Protein AF-A0A4R9K0F8-F1 (afdb_monomer_lite)

Sequence (194 aa):
MKKSTTTSPHRIYSMSFASVYPLYIAKVERKGGRKADVDTIIKWLTGYTEKSLESQIKKEVSFETFFEKAPKLNPNRKLITGVICGIRVEEIQESLMQEIRYLDKVIDELANGKKMEAILRKASPETVNILKAGFAIPRLGAPAERALAQAGILNMKQVSRYTEKTIASLHGVGPKAIKILQTELKKLDLKFKV

InterPro domains:
  IPR014580 Uncharacterised conserved protein UCP033199 [PF09966] (11-121)
  IPR023204 SP1917 domain superfamily [G3DSA:1.10.8.290] (5-126)

Organism: NCBI:txid2484945

Structure (mmCIF, N/CA/C/O backbone):
data_AF-A0A4R9K0F8-F1
#
_entry.id   AF-A0A4R9K0F8-F1
#
loop_
_atom_site.group_PDB
_atom_site.id
_atom_site.type_symbol
_atom_site.label_atom_id
_atom_site.label_alt_id
_atom_site.label_comp_id
_atom_site.label_asym_id
_atom_site.label_entity_id
_atom_site.label_seq_id
_atom_site.pdbx_PDB_ins_code
_atom_site.Cartn_x
_atom_site.Cartn_y
_atom_site.Cartn_z
_atom_site.occupancy
_atom_site.B_iso_or_equiv
_atom_site.auth_seq_id
_atom_site.auth_comp_id
_atom_site.auth_asym_id
_atom_site.auth_atom_id
_atom_site.pdbx_PDB_model_num
ATOM 1 N N . MET A 1 1 ? -21.038 11.283 -33.010 1.00 35.53 1 MET A N 1
ATOM 2 C CA . MET A 1 1 ? -19.654 10.759 -32.968 1.00 35.53 1 MET A CA 1
ATOM 3 C C . MET A 1 1 ? -18.865 11.452 -31.866 1.00 35.53 1 MET A C 1
ATOM 5 O O . MET A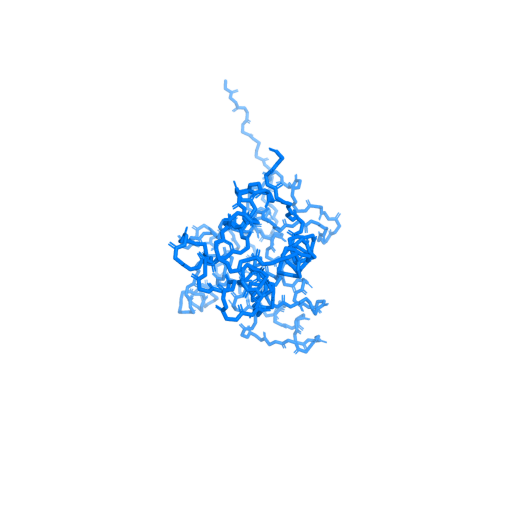 1 1 ? -18.762 12.673 -31.893 1.00 35.53 1 MET A O 1
ATOM 9 N N . LYS A 1 2 ? -18.345 10.705 -30.883 1.00 36.56 2 LYS A N 1
ATOM 10 C CA . LYS A 1 2 ? -17.431 11.242 -29.863 1.00 36.56 2 LYS A CA 1
ATOM 11 C C . LYS A 1 2 ? -16.051 11.412 -30.504 1.00 36.56 2 LYS A C 1
ATOM 13 O O . LYS A 1 2 ? -15.539 10.463 -31.088 1.00 36.56 2 LYS A O 1
ATOM 18 N N . LYS A 1 3 ? -15.503 12.628 -30.451 1.00 35.31 3 LYS A N 1
ATOM 19 C CA . LYS A 1 3 ? -14.185 12.965 -31.002 1.00 35.31 3 LYS A CA 1
ATOM 20 C C . LYS A 1 3 ? -13.108 12.230 -30.198 1.00 35.31 3 LYS A C 1
ATOM 22 O O . LYS A 1 3 ? -12.996 12.426 -28.993 1.00 35.31 3 LYS A O 1
ATOM 27 N N . SER A 1 4 ? -12.359 11.377 -30.881 1.00 34.88 4 SER A N 1
ATOM 28 C CA . SER A 1 4 ? -11.131 10.739 -30.418 1.00 34.88 4 SER A CA 1
ATOM 29 C C . SER A 1 4 ? -10.062 11.804 -30.167 1.00 34.88 4 SER A C 1
ATOM 31 O O . SER A 1 4 ? -9.613 12.462 -31.104 1.00 34.88 4 SER A O 1
ATOM 33 N N . THR A 1 5 ? -9.661 11.995 -28.913 1.00 38.06 5 THR A N 1
ATOM 34 C CA . THR A 1 5 ? -8.494 12.807 -28.555 1.00 38.06 5 THR A CA 1
ATOM 35 C C . THR A 1 5 ? -7.230 11.999 -28.831 1.00 38.06 5 THR A C 1
ATOM 37 O O . THR A 1 5 ? -6.776 11.228 -27.990 1.00 38.06 5 THR A O 1
ATOM 40 N N . THR A 1 6 ? -6.675 12.144 -30.029 1.00 42.56 6 THR A N 1
ATOM 41 C CA . THR A 1 6 ? -5.302 11.741 -30.340 1.00 42.56 6 THR A CA 1
ATOM 42 C C . THR A 1 6 ? -4.345 12.731 -29.678 1.00 42.56 6 THR A C 1
ATOM 44 O O . THR A 1 6 ? -4.013 13.762 -30.260 1.00 42.56 6 THR A O 1
ATOM 47 N N . THR A 1 7 ? -3.938 12.447 -28.442 1.00 44.38 7 THR A N 1
ATOM 48 C CA . THR A 1 7 ? -2.786 13.102 -27.812 1.00 44.38 7 THR A CA 1
ATOM 49 C C . THR A 1 7 ? -1.536 12.455 -28.396 1.00 44.38 7 THR A C 1
ATOM 51 O O . THR A 1 7 ? -1.389 11.237 -28.329 1.00 44.38 7 THR A O 1
ATOM 54 N N . SER A 1 8 ? -0.668 13.244 -29.030 1.00 44.62 8 SER A N 1
ATOM 55 C CA . SER A 1 8 ? 0.613 12.781 -29.573 1.00 44.62 8 SER A CA 1
ATOM 56 C C . SER A 1 8 ? 1.337 11.891 -28.554 1.00 44.62 8 SER A C 1
ATOM 58 O O . SER A 1 8 ? 1.424 12.291 -27.391 1.00 44.62 8 SER A O 1
ATOM 60 N N . PRO A 1 9 ? 1.860 10.713 -28.944 1.00 54.75 9 PRO A N 1
ATOM 61 C CA . PRO A 1 9 ? 2.443 9.779 -27.992 1.00 54.75 9 PRO A CA 1
ATOM 62 C C . PRO A 1 9 ? 3.605 10.462 -27.273 1.00 54.75 9 PRO A C 1
ATOM 64 O O . PRO A 1 9 ? 4.613 10.829 -27.885 1.00 54.75 9 PRO A O 1
ATOM 67 N N . HIS A 1 10 ? 3.460 10.680 -25.964 1.00 68.56 10 HIS A N 1
ATOM 68 C CA . HIS A 1 10 ? 4.566 11.168 -25.156 1.00 68.56 10 HIS A CA 1
ATOM 69 C C . HIS A 1 10 ? 5.719 10.168 -25.302 1.00 68.56 10 HIS A C 1
ATOM 71 O O . HIS A 1 10 ? 5.527 8.970 -25.110 1.00 68.56 10 HIS A O 1
ATOM 77 N N . ARG A 1 11 ? 6.932 10.654 -25.614 1.00 80.75 11 ARG A N 1
ATOM 78 C CA . ARG A 1 11 ? 8.136 9.819 -25.859 1.00 80.75 11 ARG A CA 1
ATOM 79 C C . ARG A 1 11 ? 8.393 8.768 -24.771 1.00 80.75 11 ARG A C 1
ATOM 81 O O . ARG A 1 11 ? 9.050 7.764 -25.028 1.00 80.75 11 ARG A O 1
ATOM 88 N N . ILE A 1 12 ? 7.879 9.009 -23.565 1.00 79.81 12 ILE A N 1
ATOM 89 C CA . ILE A 1 12 ? 7.971 8.101 -22.425 1.00 79.81 12 ILE A CA 1
ATOM 90 C C . ILE A 1 12 ? 7.235 6.769 -22.648 1.00 79.81 12 ILE A C 1
ATOM 92 O O . ILE A 1 12 ? 7.689 5.758 -22.130 1.00 79.81 12 ILE A O 1
ATOM 96 N N . TYR A 1 13 ? 6.165 6.723 -23.453 1.00 87.50 13 TYR A N 1
ATOM 97 C CA . TYR A 1 13 ? 5.399 5.490 -23.705 1.00 87.50 13 TYR A CA 1
ATOM 98 C C . TYR A 1 13 ? 6.188 4.490 -24.544 1.00 87.50 13 TYR A C 1
ATOM 100 O O . TYR A 1 13 ? 6.208 3.300 -24.235 1.00 87.50 13 TYR A O 1
ATOM 108 N N . SER A 1 14 ? 6.894 4.995 -25.558 1.00 87.81 14 SER A N 1
ATOM 109 C CA . SER A 1 14 ? 7.760 4.214 -26.444 1.00 87.81 14 SER A CA 1
ATOM 110 C C . SER A 1 14 ? 9.136 3.916 -25.846 1.00 87.81 14 SER A C 1
ATOM 112 O O . SER A 1 14 ? 9.889 3.128 -26.411 1.00 87.81 14 SER A O 1
ATOM 114 N N . MET A 1 15 ? 9.501 4.559 -24.732 1.00 90.56 15 MET A N 1
ATOM 115 C CA . MET A 1 15 ? 10.791 4.327 -24.090 1.00 90.56 15 MET A CA 1
ATOM 116 C C . MET A 1 15 ? 10.837 2.917 -23.504 1.00 90.56 15 MET A C 1
ATOM 118 O O . MET A 1 15 ? 9.859 2.450 -22.917 1.00 90.56 15 MET A O 1
ATOM 122 N N . SER A 1 16 ? 11.978 2.245 -23.654 1.00 92.50 16 SER A N 1
ATOM 123 C CA . SER A 1 16 ? 12.177 0.923 -23.066 1.00 92.50 16 SER A CA 1
ATOM 124 C C . SER A 1 16 ? 12.123 1.000 -21.540 1.00 92.50 16 SER A C 1
ATOM 126 O O . SER A 1 16 ? 12.829 1.797 -20.922 1.00 92.50 16 SER A O 1
ATOM 128 N N . PHE A 1 17 ? 11.330 0.131 -20.918 1.00 93.38 17 PHE A N 1
ATOM 129 C CA . PHE A 1 17 ? 11.324 -0.027 -19.466 1.00 93.38 17 PHE A CA 1
ATOM 130 C C . PHE A 1 17 ? 12.710 -0.447 -18.952 1.00 93.38 17 PHE A C 1
ATOM 132 O O . PHE A 1 17 ? 13.158 0.018 -17.904 1.00 93.38 17 PHE A O 1
ATOM 139 N N . ALA A 1 18 ? 13.420 -1.279 -19.719 1.00 93.56 18 ALA A N 1
ATOM 140 C CA . ALA A 1 18 ? 14.732 -1.799 -19.353 1.00 93.56 18 ALA A CA 1
ATOM 141 C C . ALA A 1 18 ? 15.812 -0.711 -19.257 1.00 93.56 18 ALA A C 1
ATOM 143 O O . ALA A 1 18 ? 16.742 -0.861 -18.470 1.00 93.56 18 ALA A O 1
ATOM 144 N N . SER A 1 19 ? 15.680 0.399 -19.992 1.00 92.38 19 SER A N 1
ATOM 145 C CA . SER A 1 19 ? 16.629 1.517 -19.895 1.00 92.38 19 SER A CA 1
ATOM 146 C C . SER A 1 19 ? 16.370 2.411 -18.679 1.00 92.38 19 SER A C 1
ATOM 148 O O . SER A 1 19 ? 17.299 3.024 -18.155 1.00 92.38 19 SER A O 1
ATOM 150 N N . VAL A 1 20 ? 15.128 2.457 -18.185 1.00 93.19 20 VAL A N 1
ATOM 151 C CA . VAL A 1 20 ? 14.743 3.263 -17.014 1.00 93.19 20 VAL A CA 1
ATOM 152 C C . VAL A 1 20 ? 14.872 2.478 -15.708 1.00 93.19 20 VAL A C 1
ATOM 154 O O . VAL A 1 20 ? 15.210 3.049 -14.673 1.00 93.19 20 VAL A O 1
ATOM 157 N N . TYR A 1 21 ? 14.674 1.162 -15.739 1.00 95.25 21 TYR A N 1
ATOM 158 C CA . TYR A 1 21 ? 14.743 0.300 -14.560 1.00 95.25 21 TYR A CA 1
ATOM 159 C C . TYR A 1 21 ? 16.058 0.429 -13.748 1.00 95.25 21 TYR A C 1
ATOM 161 O O . TYR A 1 21 ? 15.974 0.628 -12.531 1.00 95.25 21 TYR A O 1
ATOM 169 N N . PRO A 1 22 ? 17.262 0.450 -14.361 1.00 96.19 22 PRO A N 1
ATOM 170 C CA . PRO A 1 22 ? 18.511 0.714 -13.641 1.00 96.19 22 PRO A CA 1
ATOM 171 C C . PRO A 1 22 ? 18.544 2.084 -12.950 1.00 96.19 22 PRO A C 1
ATOM 173 O O . PRO A 1 22 ? 19.158 2.230 -11.895 1.00 96.19 22 PRO A O 1
ATOM 176 N N . LEU A 1 23 ? 17.858 3.090 -13.504 1.00 95.38 23 LEU A N 1
ATOM 177 C CA . LEU A 1 23 ? 17.790 4.432 -12.919 1.00 95.38 23 LEU A CA 1
ATOM 178 C C . LEU A 1 23 ? 16.935 4.448 -11.648 1.00 95.38 23 LEU A C 1
ATOM 180 O O . LEU A 1 23 ? 17.268 5.162 -10.700 1.00 95.38 23 LEU A O 1
ATOM 184 N N . TYR A 1 24 ? 15.870 3.642 -11.593 1.00 95.88 24 TYR A N 1
ATOM 185 C CA . TYR A 1 24 ? 15.087 3.461 -10.369 1.00 95.88 24 TYR A CA 1
ATOM 186 C C . TYR A 1 24 ? 15.906 2.793 -9.267 1.00 95.88 24 TYR A C 1
ATOM 188 O O . TYR A 1 24 ? 15.895 3.272 -8.132 1.00 95.88 24 TYR A O 1
ATOM 196 N N . ILE A 1 25 ? 16.658 1.742 -9.610 1.00 96.62 25 ILE A N 1
ATOM 197 C CA . ILE A 1 25 ? 17.562 1.065 -8.674 1.00 96.62 25 ILE A CA 1
ATOM 198 C C . ILE A 1 25 ? 18.593 2.057 -8.137 1.00 96.62 25 ILE A C 1
ATOM 200 O O . ILE A 1 25 ? 18.651 2.279 -6.931 1.00 96.62 25 ILE A O 1
ATOM 204 N N . ALA A 1 26 ? 19.318 2.745 -9.022 1.00 96.69 26 ALA A N 1
ATOM 205 C CA . ALA A 1 26 ? 20.343 3.704 -8.624 1.00 96.69 26 ALA A CA 1
ATOM 206 C C . ALA A 1 26 ? 19.780 4.842 -7.752 1.00 96.69 26 ALA A C 1
ATOM 208 O O . ALA A 1 26 ? 20.434 5.290 -6.809 1.00 96.69 26 ALA A O 1
ATOM 209 N N . LYS A 1 27 ? 18.559 5.323 -8.033 1.00 93.50 27 LYS A N 1
ATOM 210 C CA . LYS A 1 27 ? 17.892 6.352 -7.217 1.00 93.50 27 LYS A CA 1
ATOM 211 C C . LYS A 1 27 ? 17.656 5.874 -5.781 1.00 93.50 27 LYS A C 1
ATOM 213 O O . LYS A 1 27 ? 17.867 6.648 -4.848 1.00 93.50 27 LYS A O 1
ATOM 218 N N . VAL A 1 28 ? 17.224 4.628 -5.616 1.00 94.75 28 VAL A N 1
ATOM 219 C CA . VAL A 1 28 ? 16.923 4.017 -4.315 1.00 94.75 28 VAL A CA 1
ATOM 220 C C . VAL A 1 28 ? 18.202 3.621 -3.570 1.00 94.75 28 VAL A C 1
ATOM 222 O O . VAL A 1 28 ? 18.313 3.877 -2.372 1.00 94.75 28 VAL A O 1
ATOM 225 N N . GLU A 1 29 ? 19.201 3.082 -4.266 1.00 94.81 29 GLU A N 1
ATOM 226 C CA . GLU A 1 29 ? 20.494 2.693 -3.683 1.00 94.81 29 GLU A CA 1
ATOM 227 C C . GLU A 1 29 ? 21.269 3.892 -3.131 1.00 94.81 29 GLU A C 1
ATOM 229 O O . GLU A 1 29 ? 21.820 3.819 -2.034 1.00 94.81 29 GLU A O 1
ATOM 234 N N . ARG A 1 30 ? 21.212 5.054 -3.800 1.00 93.31 30 ARG A N 1
ATOM 235 C CA . ARG A 1 30 ? 21.768 6.322 -3.276 1.00 93.31 30 ARG A CA 1
ATOM 236 C C . ARG A 1 30 ? 21.181 6.746 -1.927 1.00 93.31 30 ARG A C 1
ATOM 238 O O . ARG A 1 30 ? 21.716 7.643 -1.280 1.00 93.31 30 ARG A O 1
ATOM 245 N N . LYS A 1 31 ? 20.053 6.160 -1.533 1.00 91.44 31 LYS A N 1
ATOM 246 C CA . LYS A 1 31 ? 19.327 6.443 -0.293 1.00 91.44 31 LYS A CA 1
ATOM 247 C C . LYS A 1 31 ? 19.306 5.235 0.651 1.00 91.44 31 LYS A C 1
ATOM 249 O O . LYS A 1 31 ? 18.553 5.235 1.617 1.00 91.44 31 LYS A O 1
ATOM 254 N N . GLY A 1 32 ? 20.148 4.230 0.391 1.00 88.81 32 GLY A N 1
ATOM 255 C CA . GLY A 1 32 ? 20.316 3.047 1.238 1.00 88.81 32 GLY A CA 1
ATOM 256 C C . GLY A 1 32 ? 19.289 1.933 1.015 1.00 88.81 32 GLY A C 1
ATOM 257 O O . GLY A 1 32 ? 19.264 0.978 1.787 1.00 88.81 32 GLY A O 1
ATOM 258 N N . GLY A 1 33 ? 18.437 2.032 -0.010 1.00 93.12 33 GLY A N 1
ATOM 259 C CA . GLY A 1 33 ? 17.547 0.935 -0.398 1.00 93.12 33 GLY A CA 1
ATOM 260 C C . GLY A 1 33 ? 18.233 -0.082 -1.317 1.00 93.12 33 GLY A C 1
ATOM 261 O O . GLY A 1 33 ? 19.406 0.062 -1.656 1.00 93.12 33 GLY A O 1
ATOM 262 N N . ARG A 1 34 ? 17.503 -1.124 -1.732 1.00 95.69 34 ARG A N 1
ATOM 263 C CA . ARG A 1 34 ? 18.043 -2.219 -2.559 1.00 95.69 34 ARG A CA 1
ATOM 264 C C . ARG A 1 34 ? 17.201 -2.453 -3.808 1.00 95.69 34 ARG A C 1
ATOM 266 O O . ARG A 1 34 ? 15.993 -2.214 -3.809 1.00 95.69 34 ARG A O 1
ATOM 273 N N . LYS A 1 35 ? 17.807 -3.067 -4.831 1.00 95.69 35 LYS A N 1
ATOM 274 C CA . LYS A 1 35 ? 17.096 -3.594 -6.013 1.00 95.69 35 LYS A CA 1
ATOM 275 C C . LYS A 1 35 ? 15.854 -4.420 -5.643 1.00 95.69 35 LYS A C 1
ATOM 277 O O . LYS A 1 35 ? 14.789 -4.207 -6.208 1.00 95.69 35 LYS A O 1
ATOM 282 N N . ALA A 1 36 ? 15.964 -5.312 -4.657 1.00 96.12 36 ALA A N 1
ATOM 283 C CA . ALA A 1 36 ? 14.849 -6.166 -4.235 1.00 96.12 36 ALA A CA 1
ATOM 284 C C . ALA A 1 36 ? 13.622 -5.371 -3.739 1.00 96.12 36 ALA A C 1
ATOM 286 O O . ALA A 1 36 ? 12.482 -5.817 -3.896 1.00 96.12 36 ALA A O 1
ATOM 287 N N . ASP A 1 37 ? 13.841 -4.185 -3.163 1.00 95.81 37 ASP A N 1
ATOM 288 C CA . ASP A 1 37 ? 12.765 -3.309 -2.699 1.00 95.81 37 ASP A CA 1
ATOM 289 C C . ASP A 1 37 ? 12.049 -2.659 -3.903 1.00 95.81 37 ASP A C 1
ATOM 291 O O . ASP A 1 37 ? 10.818 -2.620 -3.948 1.00 95.81 37 ASP A O 1
ATOM 295 N N . VAL A 1 38 ? 12.806 -2.254 -4.932 1.00 96.81 38 VAL A N 1
ATOM 296 C CA . VAL A 1 38 ? 12.280 -1.761 -6.221 1.00 96.81 38 VAL A CA 1
ATOM 297 C C . VAL A 1 38 ? 11.462 -2.843 -6.932 1.00 96.81 38 VAL A C 1
ATOM 299 O O . VAL A 1 38 ? 10.324 -2.595 -7.335 1.00 96.81 38 VAL A O 1
ATOM 302 N N . ASP A 1 39 ? 11.988 -4.066 -7.012 1.00 97.25 39 ASP A N 1
ATOM 303 C CA . ASP A 1 39 ? 11.294 -5.205 -7.625 1.00 97.25 39 ASP A CA 1
ATOM 304 C C . ASP A 1 39 ? 9.989 -5.523 -6.903 1.00 97.25 39 ASP A C 1
ATOM 306 O O . ASP A 1 39 ? 8.963 -5.788 -7.530 1.00 97.25 39 ASP A O 1
ATOM 310 N N . THR A 1 40 ? 9.999 -5.464 -5.572 1.00 97.12 40 THR A N 1
ATOM 311 C CA . THR A 1 40 ? 8.802 -5.680 -4.752 1.00 97.12 40 THR A CA 1
ATOM 312 C C . THR A 1 40 ? 7.706 -4.675 -5.092 1.00 97.12 40 THR A C 1
ATOM 314 O O . THR A 1 40 ? 6.551 -5.070 -5.264 1.00 97.12 40 THR A O 1
ATOM 317 N N . ILE A 1 41 ? 8.058 -3.398 -5.247 1.00 96.88 41 ILE A N 1
ATOM 318 C CA . ILE A 1 41 ? 7.117 -2.338 -5.621 1.00 96.88 41 ILE A CA 1
ATOM 319 C C . ILE A 1 41 ? 6.564 -2.563 -7.030 1.00 96.88 41 ILE A C 1
ATOM 321 O O . ILE A 1 41 ? 5.349 -2.510 -7.223 1.00 96.88 41 ILE A O 1
ATOM 325 N N . ILE A 1 42 ? 7.428 -2.851 -8.007 1.00 97.19 42 ILE A N 1
ATOM 326 C CA . ILE A 1 42 ? 7.008 -3.069 -9.398 1.00 97.19 42 ILE A CA 1
ATOM 327 C C . ILE A 1 42 ? 6.058 -4.265 -9.488 1.00 97.19 42 ILE A C 1
ATOM 329 O O . ILE A 1 42 ? 4.985 -4.158 -10.087 1.00 97.19 42 ILE A O 1
ATOM 333 N N . LYS A 1 43 ? 6.407 -5.389 -8.852 1.00 97.38 43 LYS A N 1
ATOM 334 C CA . LYS A 1 43 ? 5.553 -6.584 -8.793 1.00 97.38 43 LYS A CA 1
ATOM 335 C C . LYS A 1 43 ? 4.233 -6.297 -8.083 1.00 97.38 43 LYS A C 1
ATOM 337 O O . LYS A 1 43 ? 3.184 -6.720 -8.559 1.00 97.38 43 LYS A O 1
ATOM 342 N N . TRP A 1 44 ? 4.256 -5.544 -6.982 1.00 97.06 44 TRP A N 1
ATOM 343 C CA . TRP A 1 44 ? 3.034 -5.135 -6.288 1.00 97.06 44 TRP A CA 1
ATOM 344 C C . TRP A 1 44 ? 2.138 -4.257 -7.156 1.00 97.06 44 TRP A C 1
ATOM 346 O O . TRP A 1 44 ? 0.927 -4.420 -7.078 1.00 97.06 44 TRP A O 1
ATOM 356 N N . LEU A 1 45 ? 2.698 -3.351 -7.961 1.00 97.19 45 LEU A N 1
ATOM 357 C CA . LEU A 1 45 ? 1.928 -2.442 -8.812 1.00 97.19 45 LEU A CA 1
ATOM 358 C C . LEU A 1 45 ? 1.288 -3.178 -9.997 1.00 97.19 45 LEU A C 1
ATOM 360 O O . LEU A 1 45 ? 0.118 -2.954 -10.310 1.00 97.19 45 LEU A O 1
ATOM 364 N N . THR A 1 46 ? 2.058 -4.059 -10.636 1.00 97.06 46 THR A N 1
ATOM 365 C CA . THR A 1 46 ? 1.737 -4.656 -11.946 1.00 97.06 46 THR A CA 1
ATOM 366 C C . THR A 1 46 ? 1.177 -6.077 -11.882 1.00 97.06 46 THR A C 1
ATOM 368 O O . THR A 1 46 ? 0.543 -6.544 -12.828 1.00 97.06 46 THR A O 1
ATOM 371 N N . GLY A 1 47 ? 1.432 -6.792 -10.786 1.00 96.06 47 GLY A N 1
ATOM 372 C CA . GLY A 1 47 ? 1.132 -8.216 -10.664 1.00 96.06 47 GLY A CA 1
ATOM 373 C C . GLY A 1 47 ? 2.136 -9.129 -11.374 1.00 96.06 47 GLY A C 1
ATOM 374 O O . GLY A 1 47 ? 1.894 -10.332 -11.459 1.00 96.06 47 GLY A O 1
ATOM 375 N N . TYR A 1 48 ? 3.257 -8.603 -11.883 1.00 97.44 48 TYR A N 1
ATOM 376 C CA . TYR A 1 48 ? 4.320 -9.453 -12.412 1.00 97.44 48 TYR A CA 1
ATOM 377 C C . TYR A 1 48 ? 4.909 -10.363 -11.322 1.00 97.44 48 TYR A C 1
ATOM 379 O O . TYR A 1 48 ? 5.079 -9.985 -10.164 1.00 97.44 48 TYR A O 1
ATOM 387 N N . THR A 1 49 ? 5.267 -11.578 -11.724 1.00 96.69 49 THR A N 1
ATOM 388 C CA . THR A 1 49 ? 6.187 -12.449 -10.980 1.00 96.69 49 THR A CA 1
ATOM 389 C C . THR A 1 49 ? 7.635 -12.051 -11.268 1.00 96.69 49 THR A C 1
ATOM 391 O O . THR A 1 49 ? 7.893 -11.362 -12.256 1.00 96.69 49 THR A O 1
ATOM 394 N N . GLU A 1 50 ? 8.582 -12.541 -10.464 1.00 94.50 50 GLU A N 1
ATOM 395 C CA . GLU A 1 50 ? 10.023 -12.332 -10.692 1.00 94.50 50 GLU A CA 1
ATOM 396 C C . GLU A 1 50 ? 10.424 -12.691 -12.131 1.00 94.50 50 GLU A C 1
ATOM 398 O O . GLU A 1 50 ? 10.875 -11.840 -12.891 1.00 94.50 50 GLU A O 1
ATOM 403 N N . LYS A 1 51 ? 10.109 -13.923 -12.553 1.00 95.75 51 LYS A N 1
ATOM 404 C CA . LYS A 1 51 ? 10.457 -14.445 -13.882 1.00 95.75 51 LYS A CA 1
ATOM 405 C C . LYS A 1 51 ? 9.855 -13.615 -15.013 1.00 95.75 51 LYS A C 1
ATOM 407 O O . LYS A 1 51 ? 10.497 -13.381 -16.034 1.00 95.75 51 LYS A O 1
ATOM 412 N N . SER A 1 52 ? 8.602 -13.182 -14.859 1.00 95.75 52 SER A N 1
ATOM 413 C CA . SER A 1 52 ? 7.955 -12.360 -15.884 1.00 95.75 52 SER A CA 1
ATOM 414 C C . SER A 1 52 ? 8.529 -10.948 -15.935 1.00 95.75 52 SER A C 1
ATOM 416 O O . SER A 1 52 ? 8.703 -10.436 -17.034 1.00 95.75 52 SER A O 1
ATOM 418 N N . LEU A 1 53 ? 8.861 -10.343 -14.787 1.00 95.69 53 LEU A N 1
ATOM 419 C CA . LEU A 1 53 ? 9.485 -9.020 -14.733 1.00 95.69 53 LEU A CA 1
ATOM 420 C C . LEU A 1 53 ? 10.867 -9.052 -15.396 1.00 95.69 53 LEU A C 1
ATOM 422 O O . LEU A 1 53 ? 11.128 -8.261 -16.300 1.00 95.69 53 LEU A O 1
ATOM 426 N N . GLU A 1 54 ? 11.704 -10.025 -15.033 1.00 94.88 54 GLU A N 1
ATOM 427 C CA . GLU A 1 54 ? 13.002 -10.260 -15.674 1.00 94.88 54 GLU A CA 1
ATOM 428 C C . GLU A 1 54 ? 12.855 -10.488 -17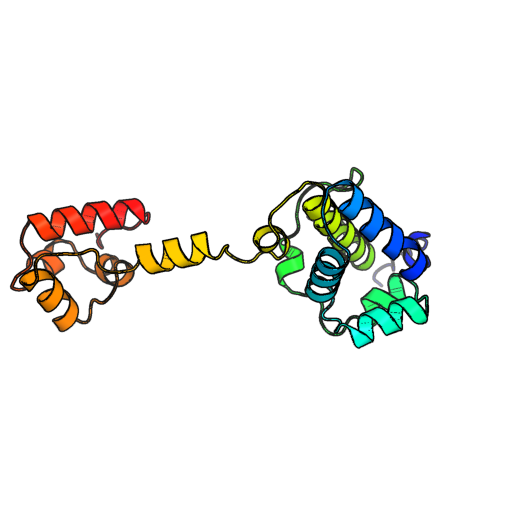.182 1.00 94.88 54 GLU A C 1
ATOM 430 O O . GLU A 1 54 ? 13.614 -9.932 -17.975 1.00 94.88 54 GLU A O 1
ATOM 435 N N . SER A 1 55 ? 11.841 -11.253 -17.606 1.00 95.62 55 SER A N 1
ATOM 436 C CA . SER A 1 55 ? 11.572 -11.445 -19.030 1.00 95.62 55 SER A CA 1
ATOM 437 C C . SER A 1 55 ? 11.187 -10.148 -19.740 1.00 95.62 55 SER A C 1
ATOM 439 O O . SER A 1 55 ? 11.560 -10.013 -20.904 1.00 95.62 55 SER A O 1
ATOM 441 N N . GLN A 1 56 ? 10.429 -9.238 -19.116 1.00 95.00 56 GLN A N 1
ATOM 442 C CA . GLN A 1 56 ? 10.098 -7.948 -19.735 1.00 95.00 56 GLN A CA 1
ATOM 443 C C . GLN A 1 56 ? 11.341 -7.062 -19.858 1.00 95.00 56 GLN A C 1
ATOM 445 O O . GLN A 1 56 ? 11.541 -6.446 -20.902 1.00 95.00 56 GLN A O 1
ATOM 450 N N . ILE A 1 57 ? 12.204 -7.058 -18.835 1.00 94.44 57 ILE A N 1
ATOM 451 C CA . ILE A 1 57 ? 13.476 -6.323 -18.848 1.00 94.44 57 ILE A CA 1
ATOM 452 C C . ILE A 1 57 ? 14.387 -6.865 -19.958 1.00 94.44 57 ILE A C 1
ATOM 454 O O . ILE A 1 57 ? 14.872 -6.095 -20.777 1.00 94.44 57 ILE A O 1
ATOM 458 N N . LYS A 1 58 ? 14.556 -8.190 -20.058 1.00 95.00 58 LYS A N 1
ATOM 459 C CA . LYS A 1 58 ? 15.395 -8.821 -21.093 1.00 95.00 58 LYS A CA 1
ATOM 460 C C . LYS A 1 58 ? 14.874 -8.599 -22.517 1.00 95.00 58 LYS A C 1
ATOM 462 O O . LYS A 1 58 ? 15.659 -8.573 -23.456 1.00 95.00 58 LYS A O 1
ATOM 467 N N . LYS A 1 59 ? 13.554 -8.486 -22.688 1.00 94.81 59 LYS A N 1
ATOM 468 C CA . LYS A 1 59 ? 12.913 -8.187 -23.980 1.00 94.81 59 LYS A CA 1
ATOM 469 C C . LYS A 1 59 ? 12.936 -6.697 -24.330 1.00 94.81 59 LYS A C 1
ATOM 471 O O . LYS A 1 59 ? 12.453 -6.346 -25.400 1.00 94.81 59 LYS A O 1
ATOM 476 N N . GLU A 1 60 ? 13.430 -5.848 -23.427 1.00 94.38 60 GLU A N 1
ATOM 477 C CA . GLU A 1 60 ? 13.521 -4.395 -23.592 1.00 94.38 60 GLU A CA 1
ATOM 478 C C . GLU A 1 60 ? 12.201 -3.730 -24.007 1.00 94.38 60 GLU A C 1
ATOM 480 O O . GLU A 1 60 ? 12.191 -2.735 -24.733 1.00 94.38 60 GLU A O 1
ATOM 485 N N . VAL A 1 61 ? 11.072 -4.259 -23.523 1.00 94.38 61 VAL A N 1
ATOM 486 C CA . VAL A 1 61 ? 9.742 -3.779 -23.923 1.00 94.38 61 VAL A CA 1
ATOM 487 C C . VAL A 1 61 ? 9.531 -2.307 -23.560 1.00 94.38 61 VAL A C 1
ATOM 489 O O . VAL A 1 61 ? 10.090 -1.807 -22.580 1.00 94.38 61 VAL A O 1
ATOM 492 N N . SER A 1 62 ? 8.694 -1.614 -24.332 1.00 95.88 62 SER A N 1
ATOM 493 C CA . SER A 1 62 ? 8.301 -0.235 -24.035 1.00 95.88 62 SER A CA 1
ATOM 494 C C . SER A 1 62 ? 7.443 -0.149 -22.767 1.00 95.88 62 SER A C 1
ATOM 496 O O . SER A 1 62 ? 6.864 -1.149 -22.337 1.00 95.88 62 SER A O 1
ATOM 498 N N . PHE A 1 63 ? 7.319 1.039 -22.169 1.00 93.81 63 PHE A N 1
ATOM 499 C CA . PHE A 1 63 ? 6.402 1.256 -21.041 1.00 93.81 63 PHE A CA 1
ATOM 500 C C . PHE A 1 63 ? 4.950 0.918 -21.380 1.00 93.81 63 PHE A C 1
ATOM 502 O O . PHE A 1 63 ? 4.248 0.343 -20.551 1.00 93.81 63 PHE A O 1
ATOM 509 N N . GLU A 1 64 ? 4.513 1.246 -22.594 1.00 93.69 64 GLU A N 1
ATOM 510 C CA . GLU A 1 64 ? 3.186 0.884 -23.089 1.00 93.69 64 GLU A CA 1
ATOM 511 C C . GLU A 1 64 ? 2.976 -0.633 -23.037 1.00 93.69 64 GLU A C 1
ATOM 513 O O . GLU A 1 64 ? 2.094 -1.110 -22.324 1.00 93.69 64 GLU A O 1
ATOM 518 N N . THR A 1 65 ? 3.859 -1.406 -23.678 1.00 94.44 65 THR A N 1
ATOM 519 C CA . THR A 1 65 ? 3.781 -2.873 -23.673 1.00 94.44 65 THR A CA 1
ATOM 520 C C . THR A 1 65 ? 3.973 -3.458 -22.272 1.00 94.44 65 THR A C 1
ATOM 522 O O . THR A 1 65 ? 3.361 -4.471 -21.933 1.00 94.44 65 THR A O 1
ATOM 525 N N . PHE A 1 66 ? 4.811 -2.841 -21.437 1.00 96.81 66 PHE A N 1
ATOM 526 C CA . PHE A 1 66 ? 5.052 -3.275 -20.064 1.00 96.81 66 PHE A CA 1
ATOM 527 C C . PHE A 1 66 ? 3.776 -3.226 -19.218 1.00 96.81 66 PHE A C 1
ATOM 529 O O . PHE A 1 66 ? 3.481 -4.191 -18.509 1.00 96.81 66 PHE A O 1
ATOM 536 N N . PHE A 1 67 ? 3.015 -2.131 -19.300 1.00 95.88 67 PHE A N 1
ATOM 537 C CA . PHE A 1 67 ? 1.759 -1.975 -18.566 1.00 95.88 67 PHE A CA 1
ATOM 538 C C . PHE A 1 67 ? 0.586 -2.699 -19.232 1.00 95.88 67 PHE A C 1
ATOM 540 O O . PHE A 1 67 ? -0.262 -3.233 -18.522 1.00 95.88 67 PHE A O 1
ATOM 547 N N . GLU A 1 68 ? 0.557 -2.793 -20.561 1.00 95.06 68 GLU A N 1
ATOM 548 C CA . GLU A 1 68 ? -0.443 -3.580 -21.294 1.00 95.06 68 GLU A CA 1
ATOM 549 C C . GLU A 1 68 ? -0.352 -5.076 -20.950 1.00 95.06 68 GLU A C 1
ATOM 551 O O . GLU A 1 68 ? -1.366 -5.733 -20.727 1.00 95.06 68 GLU A O 1
ATOM 556 N N . LYS A 1 69 ? 0.869 -5.619 -20.845 1.00 95.44 69 LYS A N 1
ATOM 557 C CA . LYS A 1 69 ? 1.108 -7.032 -20.500 1.00 95.44 69 LYS A CA 1
ATOM 558 C C . LYS A 1 69 ? 1.121 -7.311 -18.997 1.00 95.44 69 LYS A C 1
ATOM 560 O O . LYS A 1 69 ? 1.376 -8.451 -18.596 1.00 95.44 69 LYS A O 1
ATOM 565 N N . ALA A 1 70 ? 0.868 -6.302 -18.164 1.00 95.75 70 ALA A N 1
ATOM 566 C CA . ALA A 1 70 ? 0.807 -6.469 -16.720 1.00 95.75 70 ALA A CA 1
ATOM 567 C C . ALA A 1 70 ? -0.344 -7.433 -16.356 1.00 95.75 70 ALA A C 1
ATOM 569 O O . ALA A 1 70 ? -1.495 -7.146 -16.688 1.00 95.75 70 ALA A O 1
ATOM 570 N N . PRO A 1 71 ? -0.087 -8.563 -15.662 1.00 95.38 71 PRO A N 1
ATOM 571 C CA . PRO A 1 71 ? -1.107 -9.588 -15.440 1.00 95.38 71 PRO A CA 1
ATOM 572 C C . PRO A 1 71 ? -2.319 -9.083 -14.658 1.00 95.38 71 PRO A C 1
ATOM 574 O O . PRO A 1 71 ? -3.453 -9.475 -14.931 1.00 95.38 71 PRO A O 1
ATOM 577 N N . LYS A 1 72 ? -2.076 -8.248 -13.641 1.00 94.69 72 LYS A N 1
ATOM 578 C CA . LYS A 1 72 ? -3.131 -7.685 -12.803 1.00 94.69 72 LYS A CA 1
ATOM 579 C C . LYS A 1 72 ? -2.633 -6.445 -12.077 1.00 94.69 72 LYS A C 1
ATOM 581 O O . LYS A 1 72 ? -1.994 -6.543 -11.030 1.00 94.69 72 LYS A O 1
ATOM 586 N N . LEU A 1 73 ? -3.013 -5.278 -12.592 1.00 95.56 73 LEU A N 1
ATOM 587 C CA . LEU A 1 73 ? -2.770 -4.019 -11.901 1.00 95.56 73 LEU A CA 1
ATOM 588 C C . LEU A 1 73 ? -3.458 -4.007 -10.534 1.00 95.56 73 LEU A C 1
ATOM 590 O O . LEU A 1 73 ? -4.645 -4.317 -10.396 1.00 95.56 73 LEU A O 1
ATOM 594 N N . ASN A 1 74 ? -2.717 -3.609 -9.510 1.00 93.69 74 ASN A N 1
ATOM 595 C CA . ASN A 1 74 ? -3.202 -3.654 -8.140 1.00 93.69 74 ASN A CA 1
ATOM 596 C C . ASN A 1 74 ? -4.271 -2.583 -7.880 1.00 93.69 74 ASN A C 1
ATOM 598 O O . ASN A 1 74 ? -4.037 -1.417 -8.199 1.00 93.69 74 ASN A O 1
ATOM 602 N N . PRO A 1 75 ? -5.439 -2.912 -7.300 1.00 93.75 75 PRO A N 1
ATOM 603 C CA . PRO A 1 75 ? -6.484 -1.921 -7.032 1.00 93.75 75 PRO A CA 1
ATOM 604 C C . PRO A 1 75 ? -6.029 -0.815 -6.067 1.00 93.75 75 PRO A C 1
ATOM 606 O O . PRO A 1 75 ? -6.404 0.343 -6.244 1.00 93.75 75 PRO A O 1
ATOM 609 N N . ASN A 1 76 ? -5.149 -1.131 -5.109 1.00 93.44 76 ASN A N 1
ATOM 610 C CA . ASN A 1 76 ? -4.653 -0.163 -4.128 1.00 93.44 76 ASN A CA 1
ATOM 611 C C . ASN A 1 76 ? -3.757 0.916 -4.745 1.00 93.44 76 ASN A C 1
ATOM 613 O O . ASN A 1 76 ? -3.494 1.923 -4.092 1.00 93.44 76 ASN A O 1
ATOM 617 N N . ARG A 1 77 ? -3.314 0.763 -6.000 1.00 94.62 77 ARG A N 1
ATOM 618 C CA . ARG A 1 77 ? -2.548 1.807 -6.695 1.00 94.62 77 ARG A CA 1
ATOM 619 C C . ARG A 1 77 ? -3.335 3.112 -6.852 1.00 94.62 77 ARG A C 1
ATOM 621 O O . ARG A 1 77 ? -2.742 4.177 -6.878 1.00 94.62 77 ARG A O 1
ATOM 628 N N . LYS A 1 78 ? -4.673 3.055 -6.863 1.00 93.19 78 LYS A N 1
ATOM 629 C CA . LYS A 1 78 ? -5.532 4.254 -6.888 1.00 93.19 78 LYS A CA 1
ATOM 630 C C . LYS A 1 78 ? -5.473 5.069 -5.589 1.00 93.19 78 LYS A C 1
ATOM 632 O O . LYS A 1 78 ? -5.899 6.214 -5.575 1.00 93.19 78 LYS A O 1
ATOM 637 N N . LEU A 1 79 ? -4.910 4.504 -4.516 1.00 93.19 79 LEU A N 1
ATOM 638 C CA . LEU A 1 79 ? -4.608 5.215 -3.269 1.00 93.19 79 LEU A CA 1
ATOM 639 C C . LEU A 1 79 ? -3.254 5.946 -3.327 1.00 93.19 79 LEU A C 1
ATOM 641 O O . LEU A 1 79 ? -2.807 6.509 -2.327 1.00 93.19 79 LEU A O 1
ATOM 645 N N . ILE A 1 80 ? -2.536 5.889 -4.452 1.00 94.62 80 ILE A N 1
ATOM 646 C CA . ILE A 1 80 ? -1.321 6.674 -4.661 1.00 94.62 80 ILE A CA 1
ATOM 647 C C . ILE A 1 80 ? -1.747 8.094 -5.036 1.00 94.62 80 ILE A C 1
ATOM 649 O O . ILE A 1 80 ? -2.377 8.305 -6.068 1.00 94.62 80 ILE A O 1
ATOM 653 N N . THR A 1 81 ? -1.397 9.058 -4.188 1.00 93.88 81 THR A N 1
ATOM 654 C CA . THR A 1 81 ? -1.757 10.471 -4.346 1.00 93.88 81 THR A CA 1
ATOM 655 C C . THR A 1 81 ? -0.553 11.385 -4.132 1.00 93.88 81 THR A C 1
ATOM 657 O O . THR A 1 81 ? 0.501 10.978 -3.622 1.00 93.88 81 THR A O 1
ATOM 660 N N . GLY A 1 82 ? -0.716 12.648 -4.517 1.00 93.00 82 GLY A N 1
ATOM 661 C CA . GLY A 1 82 ? 0.255 13.712 -4.323 1.00 93.00 82 GLY A CA 1
ATOM 662 C C . GLY A 1 82 ? 1.049 14.037 -5.583 1.00 93.00 82 GLY A C 1
ATOM 663 O O . GLY A 1 82 ? 0.708 13.645 -6.695 1.00 93.00 82 GLY A O 1
ATOM 664 N N . VAL A 1 83 ? 2.123 14.803 -5.402 1.00 94.75 83 VAL A N 1
ATOM 665 C CA . VAL A 1 83 ? 2.882 15.380 -6.519 1.00 94.75 83 VAL A CA 1
ATOM 666 C C . VAL A 1 83 ? 4.115 14.533 -6.838 1.00 94.75 83 VAL A C 1
ATOM 668 O O . VAL A 1 83 ? 4.821 14.098 -5.922 1.00 94.75 83 VAL A O 1
ATOM 671 N N . ILE A 1 84 ? 4.373 14.306 -8.127 1.00 92.00 84 ILE A N 1
ATOM 672 C CA . ILE A 1 84 ? 5.619 13.746 -8.667 1.00 92.00 84 ILE A CA 1
ATOM 673 C C . ILE A 1 84 ? 5.983 14.483 -9.955 1.00 92.00 84 ILE A C 1
ATOM 675 O O . ILE A 1 84 ? 5.117 14.763 -10.781 1.00 92.00 84 ILE A O 1
ATOM 679 N N . CYS A 1 85 ? 7.258 14.843 -10.117 1.00 83.94 85 CYS A N 1
ATOM 680 C CA . CYS A 1 85 ? 7.734 15.610 -11.277 1.00 83.94 85 CYS A CA 1
ATOM 681 C C . CYS A 1 85 ? 6.899 16.880 -11.571 1.00 83.94 85 CYS A C 1
ATOM 683 O O . CYS A 1 85 ? 6.699 17.232 -12.729 1.00 83.94 85 CYS A O 1
ATOM 685 N N . GLY A 1 86 ? 6.388 17.548 -10.528 1.00 87.25 86 GLY A N 1
ATOM 686 C CA . GLY A 1 86 ? 5.580 18.770 -10.645 1.00 87.25 86 GLY A CA 1
ATOM 687 C C . GLY A 1 86 ? 4.097 18.564 -10.977 1.00 87.25 86 GLY A C 1
ATOM 688 O O . GLY A 1 86 ? 3.365 19.544 -11.033 1.00 87.25 86 GLY A O 1
ATOM 689 N N . ILE A 1 87 ? 3.630 17.322 -11.156 1.00 89.19 87 ILE A N 1
ATOM 690 C CA . ILE A 1 87 ? 2.239 17.005 -11.522 1.00 89.19 87 ILE A CA 1
ATOM 691 C C . ILE A 1 87 ? 1.579 16.188 -10.408 1.00 89.19 87 ILE A C 1
ATOM 693 O O . ILE A 1 87 ? 2.216 15.331 -9.789 1.00 89.19 87 ILE A O 1
ATOM 697 N N . ARG A 1 88 ? 0.295 16.445 -10.145 1.00 93.50 88 ARG A N 1
ATOM 698 C CA . ARG A 1 88 ? -0.520 15.690 -9.188 1.00 93.50 88 ARG A CA 1
ATOM 699 C C . ARG A 1 88 ? -1.068 14.414 -9.834 1.00 93.50 88 ARG A C 1
ATOM 701 O O . ARG A 1 88 ? -1.789 14.482 -10.824 1.00 93.50 88 ARG A O 1
ATOM 708 N N . VAL A 1 89 ? -0.720 13.249 -9.288 1.00 94.00 89 VAL A N 1
ATOM 709 C CA . VAL A 1 89 ? -0.967 11.951 -9.950 1.00 94.00 89 VAL A CA 1
ATOM 710 C C . VAL A 1 89 ? -2.448 11.591 -10.069 1.00 94.00 89 VAL A C 1
ATOM 712 O O . VAL A 1 89 ? -2.862 10.974 -11.050 1.00 94.00 89 VAL A O 1
ATOM 715 N N . GLU A 1 90 ? -3.258 11.995 -9.094 1.00 91.94 90 GLU A N 1
ATOM 716 C CA . GLU A 1 90 ? -4.698 11.735 -9.063 1.00 91.94 90 GLU A CA 1
ATOM 717 C C . GLU A 1 90 ? -5.495 12.546 -10.099 1.00 91.94 90 GLU A C 1
ATOM 719 O O . GLU A 1 90 ? -6.597 12.144 -10.460 1.00 91.94 90 GLU A O 1
ATOM 724 N N . GLU A 1 91 ? -4.932 13.636 -10.627 1.00 92.81 91 GLU A N 1
ATOM 725 C CA . GLU A 1 91 ? -5.594 14.506 -11.613 1.00 92.81 91 GLU A CA 1
ATOM 726 C C . GLU A 1 91 ? -5.289 14.109 -13.069 1.00 92.81 91 GLU A C 1
ATOM 728 O O . GLU A 1 91 ? -5.931 14.602 -14.001 1.00 92.81 91 GLU A O 1
ATOM 733 N N . ILE A 1 92 ? -4.334 13.197 -13.284 1.00 91.38 92 ILE A N 1
ATOM 734 C CA . ILE A 1 92 ? -3.929 12.745 -14.620 1.00 91.38 92 ILE A CA 1
ATOM 735 C C . ILE A 1 92 ? -5.075 11.965 -15.276 1.00 91.38 92 ILE A C 1
ATOM 737 O O . ILE A 1 92 ? -5.486 10.915 -14.786 1.00 91.38 92 ILE A O 1
ATOM 741 N N . GLN A 1 93 ? -5.558 12.471 -16.412 1.00 89.88 93 GLN A N 1
ATOM 742 C CA . GLN A 1 93 ? -6.673 11.875 -17.159 1.00 89.88 93 GLN A CA 1
ATOM 743 C C . GLN A 1 93 ? -6.243 10.680 -18.019 1.00 89.88 93 GLN A C 1
ATOM 745 O O . GLN A 1 93 ? -6.999 9.727 -18.204 1.00 89.88 93 GLN A O 1
ATOM 750 N N . GLU A 1 94 ? -5.027 10.722 -18.563 1.00 91.00 94 GLU A N 1
ATOM 751 C CA . GLU A 1 94 ? -4.524 9.664 -19.432 1.00 91.00 94 GLU A CA 1
ATOM 752 C C . GLU A 1 94 ? -4.087 8.448 -18.609 1.00 91.00 94 GLU A C 1
ATOM 754 O O . GLU A 1 94 ? -3.193 8.533 -17.766 1.00 91.00 94 GLU A O 1
ATOM 759 N N . SER A 1 95 ? -4.718 7.300 -18.869 1.00 90.75 95 SER A N 1
ATOM 760 C CA . SER A 1 95 ? -4.564 6.108 -18.029 1.00 90.75 95 SER A CA 1
ATOM 761 C C . SER A 1 95 ? -3.122 5.603 -17.987 1.00 90.75 95 SER A C 1
ATOM 763 O O . SER A 1 95 ? -2.583 5.437 -16.899 1.00 90.75 95 SER A O 1
ATOM 765 N N . LEU A 1 96 ? -2.462 5.424 -19.138 1.00 92.69 96 LEU A N 1
ATOM 766 C CA . LEU A 1 96 ? -1.075 4.944 -19.172 1.00 92.69 96 LEU A CA 1
ATOM 767 C C . LEU A 1 96 ? -0.118 5.919 -18.474 1.00 92.69 96 LEU A C 1
ATOM 769 O O . LEU A 1 96 ? 0.735 5.494 -17.693 1.00 92.69 96 LEU A O 1
ATOM 773 N N . MET A 1 97 ? -0.290 7.227 -18.693 1.00 92.00 97 MET A N 1
ATOM 774 C CA . MET A 1 97 ? 0.530 8.231 -18.016 1.00 92.00 97 MET A CA 1
ATOM 775 C C . MET A 1 97 ? 0.369 8.154 -16.502 1.00 92.00 97 MET A C 1
ATOM 777 O O . MET A 1 97 ? 1.355 8.220 -15.768 1.00 92.00 97 MET A O 1
ATOM 781 N N . GLN A 1 98 ? -0.867 7.996 -16.030 1.00 94.75 98 GLN A N 1
ATOM 782 C CA . GLN A 1 98 ? -1.151 7.871 -14.610 1.00 94.75 98 GLN A CA 1
ATOM 783 C C . GLN A 1 98 ? -0.459 6.639 -14.011 1.00 94.75 98 GLN A C 1
ATOM 785 O O . GLN A 1 98 ? 0.158 6.761 -12.956 1.00 94.75 98 GLN A O 1
ATOM 790 N N . GLU A 1 99 ? -0.482 5.487 -14.688 1.00 95.31 99 GLU A N 1
ATOM 791 C CA . GLU A 1 99 ? 0.195 4.271 -14.208 1.00 95.31 99 GLU A CA 1
ATOM 792 C C . GLU A 1 99 ? 1.727 4.440 -14.147 1.00 95.31 99 GLU A C 1
ATOM 794 O O . GLU A 1 99 ? 2.363 4.043 -13.165 1.00 95.31 99 GLU A O 1
ATOM 799 N N . ILE A 1 100 ? 2.327 5.114 -15.135 1.00 94.19 100 ILE A N 1
ATOM 800 C CA . ILE A 1 100 ? 3.760 5.455 -15.119 1.00 94.19 100 ILE A CA 1
ATOM 801 C C . ILE A 1 100 ? 4.077 6.395 -13.946 1.00 94.19 100 ILE A C 1
ATOM 803 O O . ILE A 1 100 ? 5.044 6.179 -13.215 1.00 94.19 100 ILE A O 1
ATOM 807 N N . ARG A 1 101 ? 3.246 7.418 -13.705 1.00 95.31 101 ARG A N 1
ATOM 808 C CA . ARG A 1 101 ? 3.453 8.348 -12.583 1.00 95.31 101 ARG A CA 1
ATOM 809 C C . ARG A 1 101 ? 3.193 7.721 -11.226 1.00 95.31 101 ARG A C 1
ATOM 811 O O . ARG A 1 101 ? 3.850 8.105 -10.261 1.00 95.31 101 ARG A O 1
ATOM 818 N N . TYR A 1 102 ? 2.303 6.741 -11.137 1.00 96.88 102 TYR A N 1
ATOM 819 C CA . TYR A 1 102 ? 2.179 5.921 -9.942 1.00 96.88 102 TYR A CA 1
ATOM 820 C C . TYR A 1 102 ? 3.480 5.195 -9.646 1.00 96.88 102 TYR A C 1
ATOM 822 O O . TYR A 1 102 ? 3.946 5.305 -8.515 1.00 96.88 102 TYR A O 1
ATOM 830 N N . LEU A 1 103 ? 4.090 4.540 -10.643 1.00 96.50 103 LEU A N 1
ATOM 831 C CA . LEU A 1 103 ? 5.388 3.883 -10.483 1.00 96.50 103 LEU A CA 1
ATOM 832 C C . LEU A 1 103 ? 6.468 4.871 -10.023 1.00 96.50 103 LEU A C 1
ATOM 834 O O . LEU A 1 103 ? 7.100 4.639 -8.993 1.00 96.50 103 LEU A O 1
ATOM 838 N N . ASP A 1 104 ? 6.626 6.001 -10.718 1.00 94.94 104 ASP A N 1
ATOM 839 C CA . ASP A 1 104 ? 7.586 7.042 -10.328 1.00 94.94 104 ASP A CA 1
ATOM 840 C C . ASP A 1 104 ? 7.364 7.498 -8.881 1.00 94.94 104 ASP A C 1
ATOM 842 O O . ASP A 1 104 ? 8.319 7.652 -8.116 1.00 94.94 104 ASP A O 1
ATOM 846 N N . LYS A 1 105 ? 6.097 7.695 -8.491 1.00 96.38 105 LYS A N 1
ATOM 847 C CA . LYS A 1 105 ? 5.726 8.165 -7.158 1.00 96.38 105 LYS A CA 1
ATOM 848 C C . LYS A 1 105 ? 6.105 7.161 -6.078 1.00 96.38 105 LYS A C 1
ATOM 850 O O . LYS A 1 105 ? 6.688 7.568 -5.080 1.00 96.38 105 LYS A O 1
ATOM 855 N N . VAL A 1 106 ? 5.797 5.876 -6.242 1.00 96.38 106 VAL A N 1
ATOM 856 C CA . VAL A 1 106 ? 6.117 4.870 -5.212 1.00 96.38 106 VAL A CA 1
ATOM 857 C C . VAL A 1 106 ? 7.620 4.602 -5.107 1.00 96.38 106 VAL A C 1
ATOM 859 O O . VAL A 1 106 ? 8.119 4.386 -4.005 1.00 96.38 106 VAL A O 1
ATOM 862 N N . ILE A 1 107 ? 8.365 4.700 -6.214 1.00 96.44 107 ILE A N 1
ATOM 863 C CA . ILE A 1 107 ? 9.834 4.648 -6.187 1.00 96.44 107 ILE A CA 1
ATOM 864 C C . ILE A 1 107 ? 10.416 5.890 -5.502 1.00 96.44 107 ILE A C 1
ATOM 866 O O . ILE A 1 107 ? 11.371 5.788 -4.734 1.00 96.44 107 ILE A O 1
ATOM 870 N N . ASP A 1 108 ? 9.837 7.068 -5.736 1.00 95.94 108 ASP A N 1
ATOM 871 C CA . ASP A 1 108 ? 10.215 8.296 -5.036 1.00 95.94 108 ASP A CA 1
ATOM 872 C C . ASP A 1 108 ? 9.927 8.217 -3.532 1.00 95.94 108 ASP A C 1
ATOM 874 O O . ASP A 1 108 ? 10.758 8.608 -2.718 1.00 95.94 108 ASP A O 1
ATOM 878 N N . GLU A 1 109 ? 8.788 7.645 -3.143 1.00 95.62 109 GLU A N 1
ATOM 879 C CA . GLU A 1 109 ? 8.467 7.366 -1.744 1.00 95.62 109 GLU A CA 1
ATOM 880 C C . GLU A 1 109 ? 9.495 6.435 -1.089 1.00 95.62 109 GLU A C 1
ATOM 882 O O . GLU A 1 109 ? 9.920 6.713 0.034 1.00 95.62 109 GLU A O 1
ATOM 887 N N . LEU A 1 110 ? 9.933 5.385 -1.794 1.00 95.25 110 LEU A N 1
ATOM 888 C CA . LEU A 1 110 ? 10.993 4.490 -1.324 1.00 95.25 110 LEU A CA 1
ATOM 889 C C . LEU A 1 110 ? 12.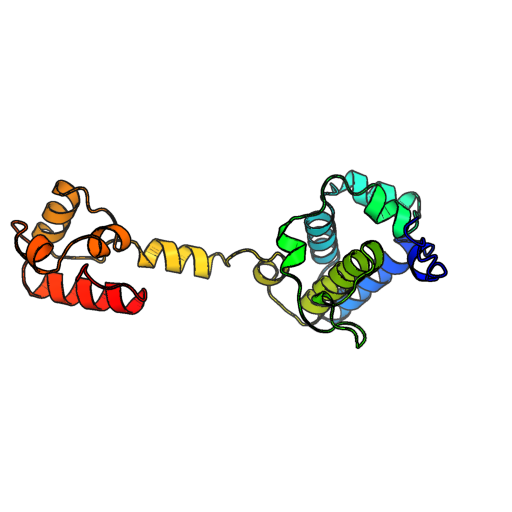326 5.229 -1.161 1.00 95.25 110 LEU A C 1
ATOM 891 O O . LEU A 1 110 ? 12.958 5.134 -0.113 1.00 95.25 110 LEU A O 1
ATOM 895 N N . ALA A 1 111 ? 12.731 6.009 -2.165 1.00 94.25 111 ALA A N 1
ATOM 896 C CA . ALA A 1 111 ? 13.963 6.795 -2.120 1.00 94.25 111 ALA A CA 1
ATOM 897 C C . ALA A 1 111 ? 13.944 7.872 -1.015 1.00 94.25 111 ALA A C 1
ATOM 899 O O . ALA A 1 111 ? 14.986 8.221 -0.468 1.00 94.25 111 ALA A O 1
ATOM 900 N N . ASN A 1 112 ? 12.767 8.377 -0.646 1.00 93.44 112 ASN A N 1
ATOM 901 C CA . ASN A 1 112 ? 12.593 9.309 0.469 1.00 93.44 112 ASN A CA 1
ATOM 902 C C . ASN A 1 112 ? 12.463 8.610 1.837 1.00 93.44 112 ASN A C 1
ATOM 904 O O . ASN A 1 112 ? 12.149 9.263 2.831 1.00 93.44 112 ASN A O 1
ATOM 908 N N . GLY A 1 113 ? 12.693 7.296 1.908 1.00 91.19 113 GLY A N 1
ATOM 909 C CA . GLY A 1 113 ? 12.730 6.545 3.162 1.00 91.19 113 GLY A CA 1
ATOM 910 C C . GLY A 1 113 ? 11.357 6.214 3.749 1.00 91.19 113 GLY A C 1
ATOM 911 O O . GLY A 1 113 ? 11.265 5.899 4.938 1.00 91.19 113 GLY A O 1
ATOM 912 N N . LYS A 1 114 ? 10.268 6.271 2.964 1.00 92.75 114 LYS A N 1
ATOM 913 C CA . LYS A 1 114 ? 8.974 5.769 3.450 1.00 92.75 114 LYS A CA 1
ATOM 914 C C . LYS A 1 114 ? 9.059 4.260 3.704 1.00 92.75 114 LYS A C 1
ATOM 916 O O . LYS A 1 114 ? 9.675 3.516 2.946 1.00 92.75 114 LYS A O 1
ATOM 921 N N . LYS A 1 115 ? 8.381 3.798 4.760 1.00 91.75 115 LYS A N 1
ATOM 922 C CA . LYS A 1 115 ? 8.280 2.367 5.084 1.00 91.75 115 LYS A CA 1
ATOM 923 C C . LYS A 1 115 ? 7.552 1.603 3.969 1.00 91.75 115 LYS A C 1
ATOM 925 O O . LYS A 1 115 ? 6.547 2.091 3.444 1.00 91.75 115 LYS A O 1
ATOM 930 N N . MET A 1 116 ? 8.013 0.388 3.664 1.00 92.56 116 MET A N 1
ATOM 931 C CA . MET A 1 116 ? 7.462 -0.458 2.596 1.00 92.56 116 MET A CA 1
ATOM 932 C C . MET A 1 116 ? 5.954 -0.686 2.765 1.00 92.56 116 MET A C 1
ATOM 934 O O . MET A 1 116 ? 5.202 -0.598 1.804 1.00 92.56 116 MET A O 1
ATOM 938 N N . GLU A 1 117 ? 5.464 -0.892 3.984 1.00 90.25 117 GLU A N 1
ATOM 939 C CA . GLU A 1 117 ? 4.040 -1.109 4.259 1.00 90.25 117 GLU A CA 1
ATOM 940 C C . GLU A 1 117 ? 3.186 0.086 3.825 1.00 90.25 117 GLU A C 1
ATOM 942 O O . GLU A 1 117 ? 2.141 -0.095 3.198 1.00 90.25 117 GLU A O 1
ATOM 947 N N . ALA A 1 118 ? 3.665 1.304 4.096 1.00 89.81 118 ALA A N 1
ATOM 948 C CA . ALA A 1 118 ? 3.001 2.531 3.677 1.00 89.81 118 ALA A CA 1
ATOM 949 C C . ALA A 1 118 ? 3.033 2.680 2.148 1.00 89.81 118 ALA A C 1
ATOM 951 O O . ALA A 1 118 ? 2.019 3.035 1.545 1.00 89.81 118 ALA A O 1
ATOM 952 N N . ILE A 1 119 ? 4.160 2.350 1.506 1.00 94.00 119 ILE A N 1
ATOM 953 C CA . ILE A 1 119 ? 4.306 2.373 0.041 1.00 94.00 119 ILE A CA 1
ATOM 954 C C . ILE A 1 119 ? 3.323 1.399 -0.618 1.00 94.00 119 ILE A C 1
ATOM 956 O O . ILE A 1 119 ? 2.582 1.779 -1.519 1.00 94.00 119 ILE A O 1
ATOM 960 N N . LEU A 1 120 ? 3.222 0.176 -0.096 1.00 93.88 120 LEU A N 1
ATOM 961 C CA . LEU A 1 120 ? 2.308 -0.863 -0.584 1.00 93.88 120 LEU A CA 1
ATOM 962 C C . LEU A 1 120 ? 0.849 -0.652 -0.141 1.00 93.88 120 LEU A C 1
ATOM 964 O O . LEU A 1 120 ? 0.004 -1.529 -0.362 1.00 93.88 120 LEU A O 1
ATOM 968 N N . ARG A 1 121 ? 0.558 0.484 0.512 1.00 93.31 121 ARG A N 1
ATOM 969 C CA . ARG A 1 121 ? -0.763 0.866 1.034 1.00 93.31 121 ARG A CA 1
ATOM 970 C C . ARG A 1 121 ? -1.376 -0.236 1.910 1.00 93.31 121 ARG A C 1
ATOM 972 O O . ARG A 1 121 ? -2.583 -0.464 1.896 1.00 93.31 121 ARG A O 1
ATOM 979 N N . LYS A 1 122 ? -0.530 -0.954 2.653 1.00 83.69 122 LYS A N 1
ATOM 980 C CA . LYS A 1 122 ? -0.936 -1.934 3.661 1.00 83.69 122 LYS A CA 1
ATOM 981 C C . LYS A 1 122 ? -1.029 -1.225 5.008 1.00 83.69 122 LYS A C 1
ATOM 983 O O . LYS A 1 122 ? -0.195 -0.381 5.327 1.00 83.69 122 LYS A O 1
ATOM 988 N N . ALA A 1 123 ? -2.017 -1.595 5.820 1.00 67.31 123 ALA A N 1
ATOM 989 C CA . ALA A 1 123 ? -1.975 -1.242 7.234 1.00 67.31 123 ALA A CA 1
ATOM 990 C C . ALA A 1 123 ? -0.683 -1.827 7.828 1.00 67.31 123 ALA A C 1
ATOM 992 O O . ALA A 1 123 ? -0.384 -3.003 7.593 1.00 67.31 123 ALA A O 1
ATOM 993 N N . SER A 1 124 ? 0.106 -1.015 8.537 1.00 58.81 124 SER A N 1
ATOM 994 C CA . SER A 1 124 ? 1.355 -1.504 9.123 1.00 58.81 124 SER A CA 1
ATOM 995 C C . SER A 1 124 ? 1.049 -2.625 10.130 1.00 58.81 124 SER A C 1
ATOM 997 O O . SER A 1 124 ? -0.019 -2.607 10.749 1.00 58.81 124 SER A O 1
ATOM 999 N N . PRO A 1 125 ? 1.949 -3.606 10.328 1.00 57.81 125 PRO A N 1
ATOM 1000 C CA . PRO A 1 125 ? 1.782 -4.641 11.345 1.00 57.81 125 PRO A CA 1
ATOM 1001 C C . PRO A 1 125 ? 1.491 -4.058 12.730 1.00 57.81 125 PRO A C 1
ATOM 1003 O O . PRO A 1 125 ? 0.654 -4.588 13.449 1.00 57.81 125 PRO A O 1
ATOM 1006 N N . GLU A 1 126 ? 2.108 -2.924 13.067 1.00 54.06 126 GLU A N 1
ATOM 1007 C CA . GLU A 1 126 ? 1.823 -2.155 14.280 1.00 54.06 126 GLU A CA 1
ATOM 1008 C C . GLU A 1 126 ? 0.378 -1.646 14.296 1.00 54.06 126 GLU A C 1
ATOM 1010 O O . GLU A 1 126 ? -0.325 -1.881 15.268 1.00 54.06 126 GLU A O 1
ATOM 1015 N N . THR A 1 127 ? -0.118 -1.031 13.218 1.00 58.16 127 THR A N 1
ATOM 1016 C CA . THR A 1 127 ? -1.516 -0.578 13.122 1.00 58.16 127 THR A CA 1
ATOM 1017 C C . THR A 1 127 ? -2.495 -1.747 13.186 1.00 58.16 127 THR A C 1
ATOM 1019 O O . THR A 1 127 ? -3.501 -1.664 13.881 1.00 58.16 127 THR A O 1
ATOM 1022 N N . VAL A 1 128 ? -2.210 -2.864 12.515 1.00 63.78 128 VAL A N 1
ATOM 1023 C CA . VAL A 1 128 ? -3.055 -4.068 12.565 1.00 63.78 128 VAL A CA 1
ATOM 1024 C C . VAL A 1 128 ? -3.055 -4.674 13.967 1.00 63.78 128 VAL A C 1
ATOM 1026 O O . VAL A 1 128 ? -4.106 -5.090 14.449 1.00 63.78 128 VAL A O 1
ATOM 1029 N N . ASN A 1 129 ? -1.906 -4.699 14.641 1.00 61.97 129 ASN A N 1
ATOM 1030 C CA . ASN A 1 129 ? -1.792 -5.199 16.004 1.00 61.97 129 ASN A CA 1
ATOM 1031 C C . ASN A 1 129 ? -2.434 -4.248 17.015 1.00 61.97 129 ASN A C 1
ATOM 1033 O O . ASN A 1 129 ? -3.109 -4.735 17.908 1.00 61.97 129 ASN A O 1
ATOM 1037 N N . ILE A 1 130 ? -2.320 -2.928 16.855 1.00 60.72 130 ILE A N 1
ATOM 1038 C CA . ILE A 1 130 ? -3.022 -1.929 17.675 1.00 60.72 130 ILE A CA 1
ATOM 1039 C C . ILE A 1 130 ? -4.532 -2.037 17.465 1.00 60.72 130 ILE A C 1
ATOM 1041 O O . ILE A 1 130 ? -5.274 -2.000 18.436 1.00 60.72 130 ILE A O 1
ATOM 1045 N N . LEU A 1 131 ? -5.006 -2.243 16.233 1.00 63.75 131 LEU A N 1
ATOM 1046 C CA . LEU A 1 131 ? -6.425 -2.487 15.972 1.00 63.75 131 LEU A CA 1
ATOM 1047 C C . LEU A 1 131 ? -6.882 -3.796 16.633 1.00 63.75 131 LEU A C 1
ATOM 1049 O O . LEU A 1 131 ? -7.882 -3.807 17.340 1.00 63.75 131 LEU A O 1
ATOM 1053 N N . LYS A 1 132 ? -6.142 -4.898 16.468 1.00 63.22 132 LYS A N 1
ATOM 1054 C CA . LYS A 1 132 ? -6.479 -6.194 17.087 1.00 63.22 132 LYS A CA 1
ATOM 1055 C C . LYS A 1 132 ? -6.430 -6.155 18.616 1.00 63.22 132 LYS A C 1
ATOM 1057 O O . LYS A 1 132 ? -7.364 -6.627 19.254 1.00 63.22 132 LYS A O 1
ATOM 1062 N N . ALA A 1 133 ? -5.365 -5.600 19.189 1.00 61.22 133 ALA A N 1
ATOM 1063 C CA . ALA A 1 133 ? -5.179 -5.452 20.630 1.00 61.22 133 ALA A CA 1
ATOM 1064 C C . ALA A 1 133 ? -6.179 -4.456 21.214 1.00 61.22 133 ALA A C 1
ATOM 1066 O O . ALA A 1 133 ? -6.751 -4.713 22.263 1.00 61.22 133 ALA A O 1
ATOM 1067 N N . GLY A 1 134 ? -6.449 -3.370 20.494 1.00 63.91 134 GLY A N 1
ATOM 1068 C CA . GLY A 1 134 ? -7.470 -2.397 20.839 1.00 63.91 134 GLY A CA 1
ATOM 1069 C C . GLY A 1 134 ? -8.861 -3.017 20.888 1.00 63.91 134 GLY A C 1
ATOM 1070 O O . GLY A 1 134 ? -9.645 -2.709 21.773 1.00 63.91 134 GLY A O 1
ATOM 1071 N N . PHE A 1 135 ? -9.166 -3.970 20.008 1.00 78.38 135 PHE A N 1
ATOM 1072 C CA . PHE A 1 135 ? -10.415 -4.711 20.119 1.00 78.38 135 PHE A CA 1
ATOM 1073 C C . PHE A 1 135 ? -10.388 -5.817 21.182 1.00 78.38 135 PHE A C 1
ATOM 1075 O O . PHE A 1 135 ? -11.460 -6.250 21.573 1.00 78.38 135 PHE A O 1
ATOM 1082 N N . ALA A 1 136 ? -9.253 -6.274 21.706 1.00 85.50 136 ALA A N 1
ATOM 1083 C CA . ALA A 1 136 ? -9.268 -7.289 22.761 1.00 85.50 136 ALA A CA 1
ATOM 1084 C C . ALA A 1 136 ? -9.899 -6.743 24.056 1.00 85.50 136 ALA A C 1
ATOM 1086 O O . ALA A 1 136 ? -9.740 -5.570 24.387 1.00 85.50 136 ALA A O 1
ATOM 1087 N 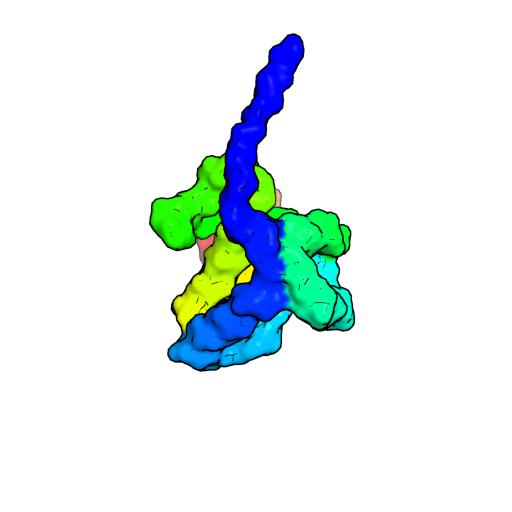N . ILE A 1 137 ? -10.614 -7.590 24.804 1.00 85.62 137 ILE A N 1
ATOM 1088 C CA . ILE A 1 137 ? -11.081 -7.211 26.144 1.00 85.62 137 ILE A CA 1
ATOM 1089 C C . ILE A 1 137 ? -9.837 -6.975 27.024 1.00 85.62 137 ILE A C 1
ATOM 1091 O O . ILE A 1 137 ? -8.981 -7.862 27.093 1.00 85.62 137 ILE A O 1
ATOM 1095 N N . PRO A 1 138 ? -9.687 -5.797 27.664 1.00 85.88 138 PRO A N 1
ATOM 1096 C CA . PRO A 1 138 ? -8.579 -5.544 28.582 1.00 85.88 138 PRO A CA 1
ATOM 1097 C C . PRO A 1 138 ? -8.660 -6.510 29.765 1.00 85.88 138 PRO A C 1
ATOM 1099 O O . PRO A 1 138 ? -9.724 -7.056 30.040 1.00 85.88 138 PRO A O 1
ATOM 1102 N N . ARG A 1 139 ? -7.571 -6.687 30.521 1.00 89.00 139 ARG A N 1
ATOM 1103 C CA . ARG A 1 139 ? -7.654 -7.478 31.756 1.00 89.00 139 ARG A CA 1
ATOM 1104 C C . ARG A 1 139 ? -8.664 -6.853 32.714 1.00 89.00 139 ARG A C 1
ATOM 1106 O O . ARG A 1 139 ? -8.472 -5.730 33.186 1.00 89.00 139 ARG A O 1
ATOM 1113 N N . LEU A 1 140 ? -9.716 -7.600 33.013 1.00 86.88 140 LEU A N 1
ATOM 1114 C CA . LEU A 1 140 ? -10.691 -7.278 34.046 1.00 86.88 140 LEU A CA 1
ATOM 1115 C C . LEU A 1 140 ? -10.493 -8.273 35.200 1.00 86.88 140 LEU A C 1
ATOM 1117 O O . LEU A 1 140 ? -9.746 -9.241 35.099 1.00 86.88 140 LEU A O 1
ATOM 1121 N N . GLY A 1 141 ? -11.134 -8.051 36.347 1.00 88.94 141 GLY A N 1
ATOM 1122 C CA . GLY A 1 141 ? -11.188 -9.120 37.349 1.00 88.94 141 GLY A CA 1
ATOM 1123 C C . GLY A 1 141 ? -11.849 -10.367 36.744 1.00 88.94 141 GLY A C 1
ATOM 1124 O O . GLY A 1 141 ? -12.808 -10.225 35.984 1.00 88.94 141 GLY A O 1
ATOM 1125 N N . ALA A 1 142 ? -11.391 -11.569 37.116 1.00 92.06 142 ALA A N 1
ATOM 1126 C CA . ALA A 1 142 ? -11.906 -12.837 36.578 1.00 92.06 142 ALA A CA 1
ATOM 1127 C C . ALA A 1 142 ? -13.451 -12.953 36.539 1.00 92.06 142 ALA A C 1
ATOM 1129 O O . ALA A 1 142 ? -13.965 -13.513 35.570 1.00 92.06 142 ALA A O 1
ATOM 1130 N N . PRO A 1 143 ? -14.223 -12.416 37.512 1.00 95.12 143 PRO A N 1
ATOM 1131 C CA . PRO A 1 143 ? -15.684 -12.395 37.414 1.00 95.12 143 PRO A CA 1
ATOM 1132 C C . PRO A 1 143 ? -16.214 -11.622 36.196 1.00 95.12 143 PRO A C 1
ATOM 1134 O O . PRO A 1 143 ? -17.066 -12.133 35.478 1.00 95.12 143 PRO A O 1
ATOM 1137 N N . ALA A 1 144 ? -15.682 -10.429 35.920 1.00 94.81 144 ALA A N 1
ATOM 1138 C CA . ALA A 1 144 ? -16.123 -9.594 34.804 1.00 94.81 144 ALA A CA 1
ATOM 1139 C C . ALA A 1 144 ? -15.715 -10.187 33.446 1.00 94.81 144 ALA A C 1
ATOM 1141 O O . ALA A 1 144 ? -16.505 -10.159 32.506 1.00 94.81 144 ALA A O 1
ATOM 1142 N N . GLU A 1 145 ? -14.515 -10.767 33.349 1.00 93.38 145 GLU A N 1
ATOM 1143 C CA . GLU A 1 145 ? -14.067 -11.449 32.125 1.00 93.38 145 GLU A CA 1
ATOM 1144 C C . GLU A 1 145 ? -14.971 -12.642 31.789 1.00 93.38 145 GLU A C 1
ATOM 1146 O O . GLU A 1 145 ? -15.431 -12.777 30.655 1.00 93.38 145 GLU A O 1
ATOM 1151 N N . ARG A 1 146 ? -15.289 -13.477 32.789 1.00 94.12 146 ARG A N 1
ATOM 1152 C CA . ARG A 1 146 ? -16.200 -14.620 32.620 1.00 94.12 146 ARG A CA 1
ATOM 1153 C C . ARG A 1 146 ? -17.604 -14.174 32.232 1.00 94.12 146 ARG A C 1
ATOM 1155 O O . ARG A 1 146 ? -18.196 -14.787 31.351 1.00 94.12 146 ARG A O 1
ATOM 1162 N N . ALA A 1 147 ? -18.115 -13.113 32.852 1.00 95.94 147 ALA A N 1
ATOM 1163 C CA . ALA A 1 147 ? -19.442 -12.582 32.561 1.00 95.94 147 ALA A CA 1
ATOM 1164 C C . ALA 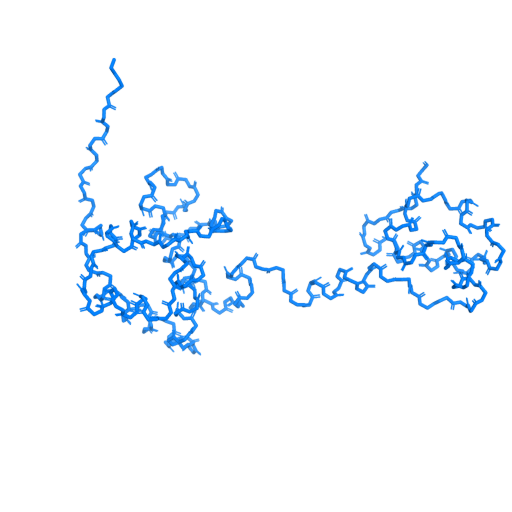A 1 147 ? -19.568 -12.105 31.106 1.00 95.94 147 ALA A C 1
ATOM 1166 O O . ALA A 1 147 ? -20.534 -12.441 30.422 1.00 95.94 147 ALA A O 1
ATOM 1167 N N . LEU A 1 148 ? -18.565 -11.373 30.605 1.00 94.44 148 LEU A N 1
ATOM 1168 C CA . LEU A 1 148 ? -18.525 -10.939 29.206 1.00 94.44 148 LEU A CA 1
ATOM 1169 C C . LEU A 1 148 ? -18.417 -12.136 28.254 1.00 94.44 148 LEU A C 1
ATOM 1171 O O . LEU A 1 148 ? -19.166 -12.205 27.282 1.00 94.44 148 LEU A O 1
ATOM 1175 N N . ALA A 1 149 ? -17.553 -13.108 28.561 1.00 92.00 149 ALA A N 1
ATOM 1176 C CA . ALA A 1 149 ? -17.404 -14.313 27.750 1.00 92.00 149 ALA A CA 1
ATOM 1177 C C . ALA A 1 149 ? -18.702 -15.137 27.682 1.00 92.00 149 ALA A C 1
ATOM 1179 O O . ALA A 1 149 ? -19.104 -15.552 26.596 1.00 92.00 149 ALA A O 1
ATOM 1180 N N . GLN A 1 150 ? -19.397 -15.319 28.810 1.00 93.62 150 GLN A N 1
ATOM 1181 C CA . GLN A 1 150 ? -20.701 -15.994 28.867 1.00 93.62 150 GLN A CA 1
ATOM 1182 C C . GLN A 1 150 ? -21.782 -15.238 28.085 1.00 93.62 150 GLN A C 1
ATOM 1184 O O . GLN A 1 150 ? -22.639 -15.863 27.467 1.00 93.62 150 GLN A O 1
ATOM 1189 N N . ALA A 1 151 ? -21.709 -13.905 28.046 1.00 92.69 151 ALA A N 1
ATOM 1190 C CA . ALA A 1 151 ? -22.569 -13.067 27.213 1.00 92.69 151 ALA A CA 1
ATOM 1191 C C . ALA A 1 151 ? -22.160 -13.046 25.719 1.00 92.69 151 ALA A C 1
ATOM 1193 O O . ALA A 1 151 ? -22.751 -12.309 24.929 1.00 92.69 151 ALA A O 1
ATOM 1194 N N . GLY A 1 152 ? -21.138 -13.813 25.312 1.00 91.56 152 GLY A N 1
ATOM 1195 C CA . GLY A 1 152 ? -20.623 -13.845 23.937 1.00 91.56 152 GLY A CA 1
ATOM 1196 C C . GLY A 1 152 ? -19.852 -12.583 23.524 1.00 91.56 152 GLY A C 1
ATOM 1197 O O . GLY A 1 152 ? -19.660 -12.322 22.333 1.00 91.56 152 GLY A O 1
ATOM 1198 N N . ILE A 1 153 ? -19.423 -11.779 24.498 1.00 92.75 153 ILE A N 1
ATOM 1199 C CA . ILE A 1 153 ? -18.704 -10.520 24.306 1.00 92.75 153 ILE A CA 1
ATOM 1200 C C . ILE A 1 153 ? -17.208 -10.800 24.438 1.00 92.75 153 ILE A C 1
ATOM 1202 O O . ILE A 1 153 ? -16.655 -10.881 25.530 1.00 92.75 153 ILE A O 1
ATOM 1206 N N . LEU A 1 154 ? -16.551 -10.947 23.294 1.00 88.56 154 LEU A N 1
ATOM 1207 C CA . LEU A 1 154 ? -15.152 -11.356 23.176 1.00 88.56 154 LEU A CA 1
ATOM 1208 C C . LEU A 1 154 ? -14.221 -10.190 22.811 1.00 88.56 154 LEU A C 1
ATOM 1210 O O . LEU A 1 154 ? -13.004 -10.360 22.795 1.00 88.56 154 LEU A O 1
ATOM 1214 N N . ASN A 1 155 ? -14.768 -9.014 22.477 1.00 91.69 155 ASN A N 1
ATOM 1215 C CA . ASN A 1 155 ? -13.991 -7.843 22.072 1.00 91.69 155 ASN A CA 1
ATOM 1216 C C . ASN A 1 155 ? -14.701 -6.502 22.353 1.00 91.69 155 ASN A C 1
ATOM 1218 O O . ASN A 1 155 ? -15.925 -6.427 22.468 1.00 91.69 155 ASN A O 1
ATOM 1222 N N . MET A 1 156 ? -13.930 -5.414 22.396 1.00 91.88 156 MET A N 1
ATOM 1223 C CA . MET A 1 156 ? -14.391 -4.046 22.660 1.00 91.88 156 MET A CA 1
ATOM 1224 C C . MET A 1 156 ? -15.395 -3.533 21.619 1.00 91.88 156 MET A C 1
ATOM 1226 O O . MET A 1 156 ? -16.285 -2.754 21.954 1.00 91.88 156 MET A O 1
ATOM 1230 N N . LYS A 1 157 ? -15.327 -4.013 20.367 1.00 89.88 157 LYS A N 1
ATOM 1231 C CA . LYS A 1 157 ? -16.323 -3.678 19.332 1.00 89.88 157 LYS A CA 1
ATOM 1232 C C . LYS A 1 157 ? -17.683 -4.320 19.604 1.00 89.88 157 LYS A C 1
ATOM 1234 O O . LYS A 1 157 ? -18.697 -3.821 19.128 1.00 89.88 157 LYS A O 1
ATOM 1239 N N . GLN A 1 158 ? -17.728 -5.447 20.308 1.00 92.62 158 GLN A N 1
ATOM 1240 C CA . GLN A 1 158 ? -18.981 -6.031 20.775 1.00 92.62 158 GLN A CA 1
ATOM 1241 C C . GLN A 1 158 ? -19.480 -5.296 22.013 1.00 92.62 158 GLN A C 1
ATOM 1243 O O . GLN A 1 158 ? -20.670 -5.010 22.070 1.00 92.62 158 GLN A O 1
ATOM 1248 N N . VAL A 1 159 ? -18.591 -4.915 22.940 1.00 93.81 159 VAL A N 1
ATOM 1249 C CA . VAL A 1 159 ? -18.948 -4.096 24.114 1.00 93.81 159 VAL A CA 1
ATOM 1250 C C . VAL A 1 159 ? -19.675 -2.812 23.688 1.00 93.81 159 VAL A C 1
ATOM 1252 O O . VAL A 1 159 ? -20.731 -2.509 24.237 1.00 93.81 159 VAL A O 1
ATOM 1255 N N . SER A 1 160 ? -19.191 -2.109 22.654 1.00 94.31 160 SER A N 1
ATOM 1256 C CA . SER A 1 160 ? -19.818 -0.873 22.149 1.00 94.31 160 SER A CA 1
ATOM 1257 C C . SER A 1 160 ? -21.230 -1.046 21.572 1.00 94.31 160 SER A C 1
ATOM 1259 O O . SER A 1 160 ? -21.942 -0.062 21.385 1.00 94.31 160 SER A O 1
ATOM 1261 N N . ARG A 1 161 ? -21.675 -2.280 21.296 1.00 94.81 161 ARG A N 1
ATOM 1262 C CA . ARG A 1 161 ? -23.038 -2.565 20.803 1.00 94.81 161 ARG A CA 1
ATOM 1263 C C . ARG A 1 161 ? -24.081 -2.578 21.915 1.00 94.81 161 ARG A C 1
ATOM 1265 O O . ARG A 1 161 ? -25.275 -2.531 21.622 1.00 94.81 161 ARG A O 1
ATOM 1272 N N . TYR A 1 162 ? -23.641 -2.661 23.165 1.00 96.00 162 TYR A N 1
ATOM 1273 C CA . TYR A 1 162 ? -24.501 -2.687 24.337 1.00 96.00 162 TYR A CA 1
ATOM 1274 C C . TYR A 1 162 ? -24.508 -1.327 25.025 1.00 96.00 162 TYR A C 1
ATOM 1276 O O . TYR A 1 162 ? -23.579 -0.532 24.880 1.00 96.00 162 TYR A O 1
ATOM 1284 N N . THR A 1 163 ? -25.570 -1.064 25.783 1.00 96.81 163 THR A N 1
ATOM 1285 C CA . THR A 1 163 ? -25.595 0.091 26.683 1.00 96.81 163 THR A CA 1
ATOM 1286 C C . THR A 1 163 ? -24.725 -0.199 27.903 1.00 96.81 163 THR A C 1
ATOM 1288 O O . THR A 1 163 ? -24.549 -1.359 28.292 1.00 96.81 163 THR A O 1
ATOM 1291 N N . GLU A 1 164 ? -24.230 0.851 28.553 1.00 96.31 164 GLU A N 1
ATOM 1292 C CA . GLU A 1 164 ? -23.503 0.712 29.817 1.00 96.31 164 GLU A CA 1
ATOM 1293 C C . GLU A 1 164 ? -24.344 -0.029 30.866 1.00 96.31 164 GLU A C 1
ATOM 1295 O O . GLU A 1 164 ? -23.850 -0.941 31.526 1.00 96.31 164 GLU A O 1
ATOM 1300 N N . LYS A 1 165 ? -25.643 0.288 30.947 1.00 95.88 165 LYS A N 1
ATOM 1301 C CA . LYS A 1 165 ? -26.589 -0.355 31.867 1.00 95.88 165 LYS A CA 1
ATOM 1302 C C . LYS A 1 165 ? -26.701 -1.859 31.621 1.00 95.88 165 LYS A C 1
ATOM 1304 O O . LYS A 1 165 ? -26.719 -2.632 32.576 1.00 95.88 165 LYS A O 1
ATOM 1309 N N . THR A 1 166 ? -26.757 -2.284 30.358 1.00 96.00 166 THR A N 1
ATOM 1310 C CA . THR A 1 166 ? -26.801 -3.710 30.000 1.00 96.00 166 THR A CA 1
ATOM 1311 C C . THR A 1 166 ? -25.540 -4.430 30.465 1.00 96.00 166 THR A C 1
ATOM 1313 O O . THR A 1 166 ? -25.632 -5.501 31.054 1.00 96.00 166 THR A O 1
ATOM 1316 N N . ILE A 1 167 ? -24.370 -3.826 30.253 1.00 96.31 167 ILE A N 1
ATOM 1317 C CA . ILE A 1 167 ? -23.086 -4.432 30.624 1.00 96.31 167 ILE A CA 1
ATOM 1318 C C . ILE A 1 167 ? -22.907 -4.454 32.145 1.00 96.31 167 ILE A C 1
ATOM 1320 O O . ILE A 1 167 ? -22.463 -5.460 32.688 1.00 96.31 167 ILE A O 1
ATOM 1324 N N . ALA A 1 168 ? -23.324 -3.396 32.843 1.00 95.88 168 ALA A N 1
ATOM 1325 C CA . ALA A 1 168 ? -23.294 -3.314 34.303 1.00 95.88 168 ALA A CA 1
ATOM 1326 C C . ALA A 1 168 ? -24.274 -4.284 34.988 1.00 95.88 168 ALA A C 1
ATOM 1328 O O . ALA A 1 168 ? -24.091 -4.615 36.154 1.00 95.88 168 ALA A O 1
ATOM 1329 N N . SER A 1 169 ? -25.303 -4.750 34.272 1.00 96.12 169 SER A N 1
ATOM 1330 C CA . SER A 1 169 ? -26.264 -5.736 34.786 1.00 96.12 169 SER A CA 1
ATOM 1331 C C . SER A 1 169 ? -25.745 -7.179 34.715 1.00 96.12 169 SER A C 1
ATOM 1333 O O . SER A 1 169 ? -26.374 -8.079 35.270 1.00 96.12 169 SER A O 1
ATOM 1335 N N . LEU A 1 170 ? -24.616 -7.430 34.039 1.00 94.38 170 LEU A N 1
ATOM 1336 C CA . LEU A 1 170 ? -24.013 -8.760 33.985 1.00 94.38 170 LEU A CA 1
ATOM 1337 C C . LEU A 1 170 ? -23.420 -9.139 35.349 1.00 94.38 170 LEU A C 1
ATOM 1339 O O . LEU A 1 170 ? -22.632 -8.395 35.938 1.00 94.38 170 LEU A O 1
ATOM 1343 N N . HIS A 1 171 ? -23.764 -10.332 35.834 1.00 92.75 171 HIS A N 1
ATOM 1344 C CA . HIS A 1 171 ? -23.291 -10.833 37.122 1.00 92.75 171 HIS A CA 1
ATOM 1345 C C . HIS A 1 171 ? -21.755 -10.911 37.152 1.00 92.75 171 HIS A C 1
ATOM 1347 O O . HIS A 1 171 ? -21.154 -11.655 36.386 1.00 92.75 171 HIS A O 1
ATOM 1353 N N . GLY A 1 172 ? -21.118 -10.142 38.041 1.00 91.62 172 GLY A N 1
ATOM 1354 C CA . GLY A 1 172 ? -19.656 -10.063 38.162 1.00 91.62 172 GLY A CA 1
ATOM 1355 C C . GLY A 1 172 ? -19.015 -8.832 37.507 1.00 91.62 172 GLY A C 1
ATOM 1356 O O . GLY A 1 172 ? -17.821 -8.600 37.707 1.00 91.62 172 GLY A O 1
ATOM 1357 N N . VAL A 1 173 ? -19.782 -8.003 36.788 1.00 95.31 173 VAL A N 1
ATOM 1358 C CA . VAL A 1 173 ? -19.298 -6.736 36.215 1.00 95.31 173 VAL A CA 1
ATOM 1359 C C . VAL A 1 173 ? -19.563 -5.580 37.181 1.00 95.31 173 VAL A C 1
ATOM 1361 O O . VAL A 1 173 ? -20.650 -5.022 37.247 1.00 95.31 173 VAL A O 1
ATOM 1364 N N . GLY A 1 174 ? -18.537 -5.206 37.948 1.00 93.81 174 GLY A N 1
ATOM 1365 C CA . GLY A 1 174 ? -18.605 -4.074 38.876 1.00 93.81 174 GLY A CA 1
ATOM 1366 C C . GLY A 1 174 ? -18.268 -2.711 38.242 1.00 93.81 174 GLY A C 1
ATOM 1367 O O . GLY A 1 174 ? -17.717 -2.650 37.139 1.00 93.81 174 GLY A O 1
ATOM 1368 N N . PRO A 1 175 ? -18.473 -1.598 38.974 1.00 94.88 175 PRO A N 1
ATOM 1369 C CA . PRO A 1 175 ? -18.222 -0.234 38.483 1.00 94.88 175 PRO A CA 1
ATOM 1370 C C . PRO A 1 175 ? -16.768 0.002 38.046 1.00 94.88 175 PRO A C 1
ATOM 1372 O O . PRO A 1 175 ? -16.505 0.752 37.108 1.00 94.88 175 PRO A O 1
ATOM 1375 N N . LYS A 1 176 ? -15.800 -0.688 38.668 1.00 95.56 176 LYS A N 1
ATOM 1376 C CA . LYS A 1 176 ? -14.391 -0.648 38.244 1.00 95.56 176 LYS A CA 1
ATOM 1377 C C . LYS A 1 176 ? -14.199 -1.219 36.835 1.00 95.56 176 LYS A C 1
ATOM 1379 O O . LYS A 1 176 ? -13.454 -0.639 36.051 1.00 95.56 176 LYS A O 1
ATOM 1384 N N . ALA A 1 177 ? -14.867 -2.329 36.515 1.00 95.56 177 ALA A N 1
ATOM 1385 C CA . ALA A 1 177 ? -14.802 -2.931 35.187 1.00 95.56 177 ALA A CA 1
ATOM 1386 C C . ALA A 1 177 ? -15.443 -2.006 34.145 1.00 95.56 177 ALA A C 1
ATOM 1388 O O . ALA A 1 177 ? -14.840 -1.768 33.104 1.00 95.56 177 ALA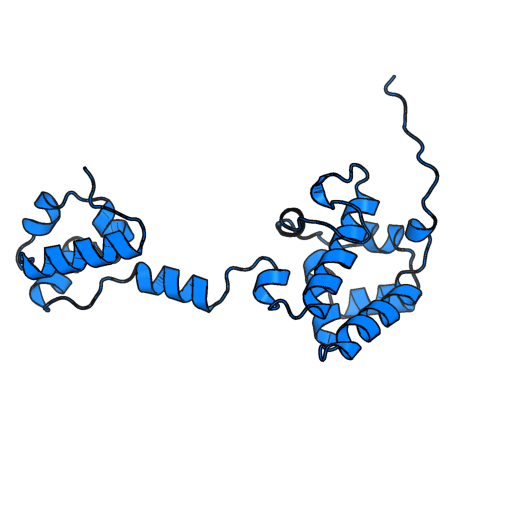 A O 1
ATOM 1389 N N . ILE A 1 178 ? -16.591 -1.397 34.467 1.00 96.44 178 ILE A N 1
ATOM 1390 C CA . ILE A 1 178 ? -17.238 -0.397 33.605 1.00 96.44 178 ILE A CA 1
ATOM 1391 C C . ILE A 1 178 ? -16.303 0.778 33.307 1.00 96.44 178 ILE A C 1
ATOM 1393 O O . ILE A 1 178 ? -16.114 1.115 32.143 1.00 96.44 178 ILE A O 1
ATOM 1397 N N . LYS A 1 179 ? -15.641 1.349 34.319 1.00 96.19 179 LYS A N 1
ATOM 1398 C CA . LYS A 1 179 ? -14.709 2.472 34.128 1.00 96.19 179 LYS A CA 1
ATOM 1399 C C . LYS A 1 179 ? -13.520 2.119 33.224 1.00 96.19 179 LYS A C 1
ATOM 1401 O O . LYS A 1 179 ? -13.096 2.940 32.407 1.00 96.19 179 LYS A O 1
ATOM 1406 N N . ILE A 1 180 ? -12.985 0.900 33.352 1.00 94.88 180 ILE A N 1
ATOM 1407 C CA . ILE A 1 180 ? -11.929 0.394 32.460 1.00 94.88 180 ILE A CA 1
ATOM 1408 C C . ILE A 1 180 ? -12.474 0.267 31.035 1.00 94.88 180 ILE A C 1
ATOM 1410 O O . ILE A 1 180 ? -11.872 0.807 30.110 1.00 94.88 180 ILE A O 1
ATOM 1414 N N . LEU A 1 181 ? -13.640 -0.363 30.860 1.00 94.56 181 LEU A N 1
ATOM 1415 C CA . LEU A 1 181 ? -14.275 -0.515 29.551 1.00 94.56 181 LEU A CA 1
ATOM 1416 C C . LEU A 1 181 ? -14.565 0.840 28.888 1.00 94.56 181 LEU A C 1
ATOM 1418 O O . LEU A 1 181 ? -14.252 1.002 27.716 1.00 94.56 181 LEU A O 1
ATOM 1422 N N . GLN A 1 182 ? -15.079 1.834 29.619 1.00 94.38 182 GLN A N 1
ATOM 1423 C CA . GLN A 1 182 ? -15.277 3.201 29.112 1.00 94.38 182 GLN A CA 1
ATOM 1424 C C . GLN A 1 182 ? -13.964 3.831 28.628 1.00 94.38 182 GLN A C 1
ATOM 1426 O O . GLN A 1 182 ? -13.917 4.429 27.553 1.00 94.38 182 GLN A O 1
ATOM 1431 N N . THR A 1 183 ? -12.898 3.699 29.424 1.00 91.94 183 THR A N 1
ATOM 1432 C CA . THR A 1 183 ? -11.579 4.261 29.104 1.00 91.94 183 THR A CA 1
ATOM 1433 C C . THR A 1 183 ? -11.012 3.633 27.834 1.00 91.94 183 THR A C 1
ATOM 1435 O O . THR A 1 183 ? -10.545 4.351 26.952 1.00 91.94 183 THR A O 1
ATOM 1438 N N . GLU A 1 184 ? -11.090 2.307 27.714 1.00 91.25 184 GLU A N 1
ATOM 1439 C CA . GLU A 1 184 ? -10.611 1.592 26.531 1.00 91.25 184 GLU A CA 1
ATOM 1440 C C . GLU A 1 184 ? -11.484 1.868 25.304 1.00 91.25 184 GLU A C 1
ATOM 1442 O O . GLU A 1 184 ? -10.944 2.140 24.238 1.00 91.25 184 GLU A O 1
ATOM 1447 N N . LEU A 1 185 ? -12.816 1.919 25.438 1.00 91.00 185 LEU A N 1
ATOM 1448 C CA . LEU A 1 185 ? -13.703 2.330 24.342 1.00 91.00 185 LEU A CA 1
ATOM 1449 C C . LEU A 1 185 ? -13.308 3.710 23.803 1.00 91.00 185 LEU A C 1
ATOM 1451 O O . LEU A 1 185 ? -13.136 3.861 22.597 1.00 91.00 185 LEU A O 1
ATOM 1455 N N . LYS A 1 186 ? -13.066 4.684 24.689 1.00 89.56 186 LYS A N 1
ATOM 1456 C CA . LYS A 1 186 ? -12.663 6.040 24.297 1.00 89.56 186 LYS A CA 1
ATOM 1457 C C . LYS A 1 186 ? -11.327 6.069 23.545 1.00 89.56 186 LYS A C 1
ATOM 1459 O O . LYS A 1 186 ? -11.195 6.831 22.593 1.00 89.56 186 LYS A O 1
ATOM 1464 N N . LYS A 1 187 ? -10.347 5.241 23.927 1.00 85.50 187 LYS A N 1
ATOM 1465 C CA . LYS A 1 187 ? -9.062 5.124 23.202 1.00 85.50 187 LYS A CA 1
ATOM 1466 C C . LYS A 1 187 ? -9.231 4.596 21.774 1.00 85.50 187 LYS A C 1
ATOM 1468 O O . LYS A 1 187 ? -8.391 4.871 20.925 1.00 85.50 187 LYS A O 1
ATOM 1473 N N . LEU A 1 188 ? -10.301 3.846 21.522 1.00 83.75 188 LEU A N 1
ATOM 1474 C CA . LEU A 1 188 ? -10.636 3.262 20.221 1.00 83.75 188 LEU A CA 1
ATOM 1475 C C . LEU A 1 188 ? -11.600 4.128 19.411 1.00 83.75 188 LEU A C 1
ATOM 1477 O O . LEU A 1 188 ? -12.106 3.659 18.392 1.00 83.75 188 LEU A O 1
ATOM 1481 N N . ASP A 1 189 ? -11.902 5.336 19.891 1.00 86.12 189 ASP A N 1
ATOM 1482 C CA . ASP A 1 189 ? -12.957 6.196 19.351 1.00 86.12 189 ASP A CA 1
ATOM 1483 C C . ASP A 1 189 ? -14.329 5.487 19.286 1.00 86.12 189 ASP A C 1
ATOM 1485 O O . ASP A 1 189 ? -15.159 5.693 18.403 1.00 86.12 189 ASP A O 1
ATOM 1489 N N . LEU A 1 190 ? -14.568 4.594 20.250 1.00 89.38 190 LEU A N 1
ATOM 1490 C CA . LEU A 1 190 ? -15.835 3.918 20.476 1.00 89.38 190 LEU A CA 1
ATOM 1491 C C . LEU A 1 190 ? -16.513 4.465 21.735 1.00 89.38 190 LEU A C 1
ATOM 1493 O O . LEU A 1 190 ? -15.903 5.060 22.622 1.00 89.38 190 LEU A O 1
ATOM 1497 N N . LYS A 1 191 ? -17.809 4.194 21.843 1.00 93.81 191 LYS A N 1
ATOM 1498 C CA . LYS A 1 191 ? -18.617 4.464 23.033 1.00 93.81 191 LYS A CA 1
ATOM 1499 C C . LYS A 1 191 ? -19.611 3.333 23.245 1.00 93.81 191 LYS A C 1
ATOM 1501 O O . LYS A 1 191 ? -19.878 2.574 22.315 1.00 93.81 191 LYS A O 1
ATOM 1506 N N . PHE A 1 192 ? -20.155 3.221 24.454 1.00 95.88 192 PHE A N 1
ATOM 1507 C CA . PHE A 1 192 ? -21.340 2.393 24.658 1.00 95.88 192 PHE A CA 1
ATOM 1508 C C . PHE A 1 192 ? -22.469 2.872 23.747 1.00 95.88 192 PHE A C 1
ATOM 1510 O O . PHE A 1 192 ? -22.541 4.054 23.391 1.00 95.88 192 PHE A O 1
ATOM 1517 N N . LYS A 1 193 ? -23.355 1.947 23.382 1.00 95.38 193 LYS A N 1
ATOM 1518 C CA . LYS A 1 193 ? -24.590 2.292 22.693 1.00 95.38 193 LYS A CA 1
ATOM 1519 C C . LYS A 1 193 ? -25.371 3.270 23.575 1.00 95.38 193 LYS A C 1
ATOM 1521 O O . LYS A 1 193 ? -25.569 2.993 24.760 1.00 95.38 193 LYS A O 1
ATOM 1526 N N . VAL A 1 194 ? -25.743 4.405 22.982 1.00 87.50 194 VAL A N 1
ATOM 1527 C CA . VAL A 1 194 ? -26.627 5.407 23.593 1.00 87.50 194 VAL A CA 1
ATOM 1528 C C . VAL A 1 194 ? -28.040 4.844 23.664 1.00 87.50 194 VAL A C 1
ATOM 1530 O O . VAL A 1 194 ? -28.440 4.172 22.682 1.00 87.50 194 VAL A O 1
#

Radius of gyration: 25.31 Å; chains: 1; bounding box: 49×35×72 Å

Foldseek 3Di:
DDDDPPDPPDVQQQAFPLVCLVVLQVLLVVQVDHSVLLVVLLCLQQVDDPVRVVVSNVVSGGLNVSNVPRPDGHPCLLVQFDDDPRDTLNPDPDPSVSSVVSSRSLSVCSSVPHDSCVSSVHQPPVNVVCVVVLFAQPDDPPLLVVQCVVVVNGTLVSQQAAALVVSCPGGSCDPVSSVVSQVSCVVVVGHHDD

Secondary structure (DSSP, 8-state):
----------HHHHSBHHHHHHHHHHHHHTTT--HHHHHHHHHHHH---HHHHHHHHHTT-BHHHHHHT-S---GGGGG--SEETTEEGGG--SHHHHHHHHHHHHHHHHHTT--HHHHTTPPPHHHHHHHHHHHBPPP--HHHHHHHHHTT--BHHHHTTS-HHHHHTSTT--HHHHHHHHHHHHHTT-----

pLDDT: mean 88.73, std 13.69, range [34.88, 97.44]